Protein AF-X0TB94-F1 (afdb_monomer)

Secondary structure (DSSP, 8-state):
------TTS---S--EEEEEEB-S---TTT--SSSS-SBTTB-B-SS-SEEEE--SSSSPPPP---HHHHHHHHH-GGG---EEEEETTGGG--------TT-SSGGGS--------TT---TT-SS-SSB-SHHHHHHHHHSTT-BTTSTT--GGG-TT-SSB-SHHHHHHHHHTTT-B--

Nearest PDB structures (foldseek):
  4wi0-assembly1_B  TM=9.108E-01  e=2.550E-04  Acetivibrio cellulolyticus
  4u3s-assembly1_B  TM=9.016E-01  e=4.568E-04  Acetivibrio cellulolyticus
  2b59-assembly1_B  TM=8.905E-01  e=5.710E-03  Acetivibrio thermocellus
  4fl4-assembly4_L  TM=8.900E-01  e=5.710E-03  Acetivibrio thermocellus
  5k39-assembly1_B  TM=8.589E-01  e=5.351E-03  Acetivibrio thermocellus ATCC 27405

Sequence (182 aa):
MYAYYDEWMTYGDSGSYGVYRVFRNWSEMTCTWNSPWPAPGGDFDATADATAPKDGSGDVWYAFDVTSRVQEWIDNPLLNFGWLIKCTDELLYNQDPFHSSESTNAGLRPKLVIAGDEGDELPGDVNGDGCVNLPDVLLLAQAWGTTVDDANYDPDADVNADGSINLPDILILAAHWGESLP

Foldseek 3Di:
DDDDDDPPFDQDQWFKKFKWAAQDADDPVPDDQPPPAPHGPGHTDPDGCFMFIGHPPPPDDTDGDNPVVVVVCVVPVVRHRGIDIDTPCVVNRNDDDADDCPDPPNVRHDDDDDDDPPPQPQQQPLVPPQWLEDVSVVLLVQQAFDFQVDPSHRCSQVSVNPRGSYDVSVVSSVVCHGGGDD

Radius of gyration: 23.18 Å; Cα contacts (8 Å, |Δi|>4): 266; chains: 1; bounding box: 50×36×62 Å

Organism: NCBI:txid412755

Mean predicted aligned error: 12.26 Å

Structure (mmCIF, N/CA/C/O backbone):
data_AF-X0TB94-F1
#
_entry.id   AF-X0TB94-F1
#
loop_
_atom_site.group_PDB
_atom_site.id
_atom_site.type_symbol
_atom_site.label_atom_id
_atom_site.label_alt_id
_atom_site.label_comp_id
_atom_site.label_asym_id
_atom_site.label_entity_id
_atom_site.label_seq_id
_atom_site.pdbx_PDB_ins_code
_atom_site.Cartn_x
_atom_site.Cartn_y
_atom_site.Cartn_z
_atom_site.occupancy
_atom_site.B_iso_or_equiv
_atom_site.auth_seq_id
_atom_site.auth_comp_id
_atom_site.auth_asym_id
_atom_site.auth_atom_id
_atom_site.pdbx_PDB_model_num
ATOM 1 N N . MET A 1 1 ? -0.121 0.448 -15.291 1.00 41.59 1 MET A N 1
ATOM 2 C CA . MET A 1 1 ? 1.160 -0.275 -15.039 1.00 41.59 1 MET A CA 1
ATOM 3 C C . MET A 1 1 ? 1.954 -0.300 -16.342 1.00 41.59 1 MET A C 1
ATOM 5 O O . MET A 1 1 ? 1.399 -0.758 -17.331 1.00 41.59 1 MET A O 1
ATOM 9 N N . TYR A 1 2 ? 3.186 0.222 -16.388 1.00 36.25 2 TYR A N 1
ATOM 10 C CA . TYR A 1 2 ? 4.010 0.239 -17.610 1.00 36.25 2 TYR A CA 1
ATOM 11 C C . TYR A 1 2 ? 5.324 -0.504 -17.348 1.00 36.25 2 TYR A C 1
ATOM 13 O O . TYR A 1 2 ? 6.060 -0.126 -16.442 1.00 36.25 2 TYR A O 1
ATOM 21 N N . ALA A 1 3 ? 5.604 -1.552 -18.123 1.00 44.75 3 ALA A N 1
ATOM 22 C CA . ALA A 1 3 ? 6.870 -2.280 -18.103 1.00 44.75 3 ALA A CA 1
ATOM 23 C C . ALA A 1 3 ? 7.468 -2.252 -19.519 1.00 44.75 3 ALA A C 1
ATOM 25 O O . ALA A 1 3 ? 6.761 -2.499 -20.497 1.00 44.75 3 ALA A O 1
ATOM 26 N N . TYR A 1 4 ? 8.749 -1.894 -19.633 1.00 47.53 4 TYR A N 1
ATOM 27 C CA . TYR A 1 4 ? 9.506 -1.953 -20.886 1.00 47.53 4 TYR A CA 1
ATOM 28 C C . TYR A 1 4 ? 9.883 -3.413 -21.174 1.00 47.53 4 TYR A C 1
ATOM 30 O O . TYR A 1 4 ? 10.402 -4.088 -20.290 1.00 47.53 4 TYR A O 1
ATOM 38 N N . TYR A 1 5 ? 9.605 -3.888 -22.390 1.00 51.03 5 TYR A N 1
ATOM 39 C CA . TYR A 1 5 ? 9.910 -5.244 -22.856 1.00 51.03 5 TYR A CA 1
ATOM 40 C C . TYR A 1 5 ? 10.806 -5.163 -24.097 1.00 51.03 5 TYR A C 1
ATOM 42 O O . TYR A 1 5 ? 10.439 -4.495 -25.067 1.00 51.03 5 TYR A O 1
ATOM 50 N N . ASP A 1 6 ? 11.953 -5.844 -24.068 1.00 49.53 6 ASP A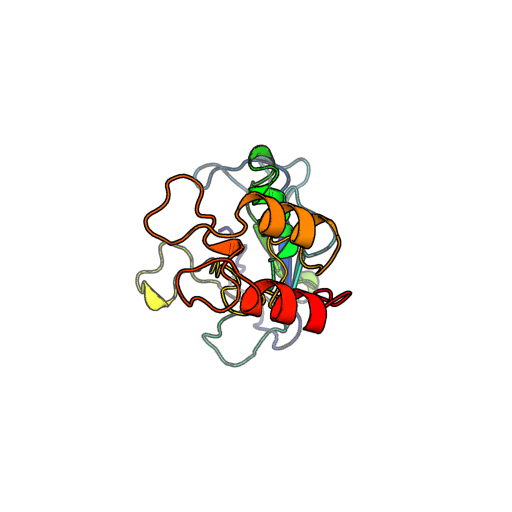 N 1
ATOM 51 C CA . ASP A 1 6 ? 12.782 -6.123 -25.245 1.00 49.53 6 ASP A CA 1
ATOM 52 C C . ASP A 1 6 ? 12.725 -7.628 -25.557 1.00 49.53 6 ASP A C 1
ATOM 54 O O . ASP A 1 6 ? 13.070 -8.471 -24.730 1.00 49.53 6 ASP A O 1
ATOM 58 N N . GLU A 1 7 ? 12.261 -7.967 -26.758 1.00 52.66 7 GLU A N 1
ATOM 59 C CA . GLU A 1 7 ? 11.981 -9.336 -27.209 1.00 52.66 7 GLU A CA 1
ATOM 60 C C . GLU A 1 7 ? 13.242 -10.184 -27.485 1.00 52.66 7 GLU A C 1
ATOM 62 O O . GLU A 1 7 ? 13.136 -11.386 -27.736 1.00 52.66 7 GLU A O 1
ATOM 67 N N . TRP A 1 8 ? 14.437 -9.584 -27.424 1.00 46.25 8 TRP A N 1
ATOM 68 C CA . TRP A 1 8 ? 15.715 -10.245 -27.733 1.00 46.25 8 TRP A CA 1
ATOM 69 C C . TRP A 1 8 ? 16.585 -10.540 -26.501 1.00 46.25 8 TRP A C 1
ATOM 71 O O . TRP A 1 8 ? 17.732 -10.972 -26.649 1.00 46.25 8 TRP A O 1
ATOM 81 N N . MET A 1 9 ? 16.070 -10.306 -25.292 1.00 54.16 9 MET A N 1
ATOM 82 C CA . MET A 1 9 ? 16.827 -10.403 -24.041 1.00 54.16 9 MET A CA 1
ATOM 83 C C . MET A 1 9 ? 16.530 -11.691 -23.257 1.00 54.16 9 MET A C 1
ATOM 85 O O . MET A 1 9 ? 15.405 -12.181 -23.214 1.00 54.16 9 MET A O 1
ATOM 89 N N . THR A 1 10 ? 17.579 -12.273 -22.670 1.00 53.53 10 THR A N 1
ATOM 90 C CA . THR A 1 10 ? 17.549 -13.564 -21.965 1.00 53.53 10 THR A CA 1
ATOM 91 C C . THR A 1 10 ? 16.783 -13.467 -20.648 1.00 53.53 10 THR A C 1
ATOM 93 O O . THR A 1 10 ? 17.146 -12.664 -19.798 1.00 53.53 10 THR A O 1
ATOM 96 N N . TYR A 1 11 ? 15.813 -14.356 -20.420 1.00 57.84 11 TYR A N 1
ATOM 97 C CA . TYR A 1 11 ? 15.223 -14.597 -19.098 1.00 57.84 11 TYR A CA 1
ATOM 98 C C . TYR A 1 11 ? 16.328 -15.050 -18.127 1.00 57.84 11 TYR A C 1
ATOM 100 O O . TYR A 1 11 ? 16.746 -16.204 -18.141 1.00 57.84 11 TYR A O 1
ATOM 108 N N . GLY A 1 12 ? 16.914 -14.120 -17.374 1.00 58.31 12 GLY A N 1
ATOM 109 C CA . GLY A 1 12 ? 17.945 -14.437 -16.387 1.00 58.31 12 GLY A CA 1
ATOM 110 C C . GLY A 1 12 ? 17.305 -14.820 -15.059 1.00 58.31 12 GLY A C 1
ATOM 111 O O . GLY A 1 12 ? 16.547 -14.020 -14.539 1.00 58.31 12 GLY A O 1
ATOM 112 N N . ASP A 1 13 ? 17.643 -15.972 -14.477 1.00 61.50 13 ASP A N 1
ATOM 113 C CA . ASP A 1 13 ? 17.045 -16.493 -13.226 1.00 61.50 13 ASP A CA 1
ATOM 114 C C . ASP A 1 13 ? 17.527 -15.784 -11.939 1.00 61.50 13 ASP A C 1
ATOM 116 O O . ASP A 1 13 ? 17.332 -16.272 -10.827 1.00 61.50 13 ASP A O 1
ATOM 120 N N . SER A 1 14 ? 18.213 -14.648 -12.068 1.00 72.75 14 SER A N 1
ATOM 121 C CA . SER A 1 14 ? 18.806 -13.907 -10.953 1.00 72.75 14 SER A CA 1
ATOM 122 C C . SER A 1 14 ? 18.406 -12.437 -10.990 1.00 72.75 14 SER A C 1
ATOM 124 O O . SER A 1 14 ? 18.320 -11.849 -12.066 1.00 72.75 14 SER A O 1
ATOM 126 N N . GLY A 1 15 ? 18.228 -11.834 -9.818 1.00 84.25 15 GLY A N 1
ATOM 127 C CA . GLY A 1 15 ? 17.900 -10.418 -9.662 1.00 84.25 15 GLY A CA 1
ATOM 128 C C . GLY A 1 15 ? 16.736 -10.207 -8.706 1.00 84.25 15 GLY A C 1
ATOM 129 O O . GLY A 1 15 ? 16.290 -11.126 -8.011 1.00 84.25 15 GLY A O 1
ATOM 130 N N . SER A 1 16 ? 16.241 -8.979 -8.643 1.00 90.38 16 SER A N 1
ATOM 131 C CA . SER A 1 16 ? 15.047 -8.637 -7.869 1.00 90.38 16 SER A CA 1
ATOM 132 C C . SER A 1 16 ? 14.231 -7.583 -8.597 1.00 90.38 16 SER A C 1
ATOM 134 O O . SER A 1 16 ? 14.767 -6.759 -9.336 1.00 90.38 16 SER A O 1
ATOM 136 N N . TYR A 1 17 ? 12.925 -7.592 -8.377 1.00 92.44 17 TYR A N 1
ATOM 137 C CA . TYR A 1 17 ? 12.065 -6.473 -8.724 1.00 92.44 17 TYR A CA 1
ATOM 138 C C . TYR A 1 17 ? 11.943 -5.553 -7.520 1.00 92.44 17 TYR A C 1
ATOM 140 O O . TYR A 1 17 ? 11.873 -6.023 -6.389 1.00 92.44 17 TYR A O 1
ATOM 148 N N . GLY A 1 18 ? 11.941 -4.249 -7.763 1.00 94.38 18 GLY A N 1
ATOM 149 C CA . GLY A 1 18 ? 11.638 -3.231 -6.768 1.00 94.38 18 GLY A CA 1
ATOM 150 C C . GLY A 1 18 ? 10.393 -2.451 -7.166 1.00 94.38 18 GLY A C 1
ATOM 151 O O . GLY A 1 18 ? 10.150 -2.231 -8.358 1.00 94.38 18 GLY A O 1
ATOM 152 N N . VAL A 1 19 ? 9.629 -2.024 -6.164 1.00 96.62 19 VAL A N 1
ATOM 153 C CA . VAL A 1 19 ? 8.523 -1.074 -6.321 1.00 96.62 19 VAL A CA 1
ATOM 154 C C . VAL A 1 19 ? 8.965 0.299 -5.833 1.00 96.62 19 VAL A C 1
ATOM 156 O O . VAL A 1 19 ? 9.428 0.446 -4.707 1.00 96.62 19 VAL A O 1
ATOM 159 N N . TYR A 1 20 ? 8.863 1.306 -6.693 1.00 96.56 20 TYR A N 1
ATOM 160 C CA . TYR A 1 20 ? 9.373 2.652 -6.435 1.00 96.56 20 TYR A CA 1
ATOM 161 C C . TYR A 1 20 ? 8.246 3.661 -6.575 1.00 96.56 20 TYR A C 1
ATOM 163 O O . TYR A 1 20 ? 7.547 3.673 -7.593 1.00 96.56 20 TYR A O 1
ATOM 171 N N . ARG A 1 21 ? 8.043 4.496 -5.557 1.00 96.62 21 ARG A N 1
ATOM 172 C CA . ARG A 1 21 ? 7.032 5.556 -5.593 1.00 96.62 21 ARG A CA 1
ATOM 173 C C . ARG A 1 21 ? 7.293 6.494 -6.768 1.00 96.62 21 ARG A C 1
ATOM 175 O O . ARG A 1 21 ? 8.422 6.925 -6.975 1.00 96.62 21 ARG A O 1
ATOM 182 N N . VAL A 1 22 ? 6.236 6.866 -7.485 1.00 96.50 22 VAL A N 1
ATOM 183 C CA . VAL A 1 22 ? 6.280 7.870 -8.555 1.00 96.50 22 VAL A CA 1
ATOM 184 C C . VAL A 1 22 ? 5.951 9.257 -7.988 1.00 96.50 22 VAL A C 1
ATOM 186 O O . VAL A 1 22 ? 5.057 9.398 -7.155 1.00 96.50 22 VAL A O 1
ATOM 189 N N . PHE A 1 23 ? 6.653 10.298 -8.442 1.00 94.19 23 PHE A N 1
ATOM 190 C CA . PHE A 1 23 ? 6.462 11.684 -7.976 1.00 94.19 23 PHE A CA 1
ATOM 191 C C . PHE A 1 23 ? 5.558 12.537 -8.861 1.00 94.19 23 PHE A C 1
ATOM 193 O O . PHE A 1 23 ? 5.161 13.639 -8.475 1.00 94.19 23 PHE A O 1
ATOM 200 N N . ARG A 1 24 ? 5.238 12.051 -10.059 1.00 92.31 24 ARG A N 1
ATOM 201 C CA . ARG A 1 24 ? 4.456 12.788 -11.045 1.00 92.31 24 ARG A CA 1
ATOM 202 C C . ARG A 1 24 ? 3.250 12.012 -11.513 1.00 92.31 24 ARG A C 1
ATOM 204 O O . ARG A 1 24 ? 3.331 10.831 -11.832 1.00 92.31 24 ARG A O 1
ATOM 211 N N . ASN A 1 25 ? 2.156 12.745 -11.680 1.00 92.50 25 ASN A N 1
ATOM 212 C CA . ASN A 1 25 ? 1.005 12.223 -12.382 1.00 92.50 25 ASN A CA 1
ATOM 213 C C . ASN A 1 25 ? 1.376 11.846 -13.825 1.00 92.50 25 ASN A C 1
ATOM 215 O O . ASN A 1 25 ? 2.173 12.521 -14.487 1.00 92.50 25 ASN A O 1
ATOM 219 N N . TRP A 1 26 ? 0.754 10.786 -14.315 1.00 93.38 26 TRP A N 1
ATOM 220 C CA . TRP A 1 26 ? 0.981 10.238 -15.640 1.00 93.38 26 TRP A CA 1
ATOM 221 C C . TRP A 1 26 ? -0.341 9.702 -16.197 1.00 93.38 26 TRP A C 1
ATOM 223 O O . TRP A 1 26 ? -1.312 9.506 -15.475 1.00 93.38 26 TRP A O 1
ATOM 233 N N . SER A 1 27 ? -0.402 9.525 -17.514 1.00 92.19 27 SER A N 1
ATOM 234 C CA . SER A 1 27 ? -1.594 9.031 -18.206 1.00 92.19 27 SER A CA 1
ATOM 235 C C . SER A 1 27 ? -1.208 7.846 -19.067 1.00 92.19 27 SER A C 1
ATOM 237 O O . SER A 1 27 ? -0.302 7.960 -19.892 1.00 92.19 27 SER A O 1
ATOM 239 N N . GLU A 1 28 ? -1.916 6.730 -18.914 1.00 88.12 28 GLU A N 1
ATOM 240 C CA . GLU A 1 28 ? -1.670 5.494 -19.669 1.00 88.12 28 GLU A CA 1
ATOM 241 C C . GLU A 1 28 ? -1.709 5.698 -21.186 1.00 88.12 28 GLU A C 1
ATOM 243 O O . GLU A 1 28 ? -0.997 5.019 -21.918 1.00 88.12 28 GLU A O 1
ATOM 248 N N . MET A 1 29 ? -2.484 6.671 -21.670 1.00 89.88 29 MET A N 1
ATOM 249 C CA . MET A 1 29 ? -2.624 6.923 -23.106 1.00 89.88 29 MET A CA 1
ATOM 250 C C . MET A 1 29 ? -1.535 7.826 -23.693 1.00 89.88 29 MET A C 1
ATOM 252 O O . MET A 1 29 ? -1.375 7.870 -24.910 1.00 89.88 29 MET A O 1
ATOM 256 N N . THR A 1 30 ? -0.832 8.601 -22.864 1.00 90.88 30 THR A N 1
ATOM 257 C CA . THR A 1 30 ? 0.101 9.637 -23.350 1.00 90.88 30 THR A CA 1
ATOM 258 C C . THR A 1 30 ? 1.497 9.535 -22.751 1.00 90.88 30 THR A C 1
ATOM 260 O O . THR A 1 30 ? 2.400 10.248 -23.185 1.00 90.88 30 THR A O 1
ATOM 263 N N . CYS A 1 31 ? 1.684 8.688 -21.742 1.00 92.06 31 CYS A N 1
ATOM 264 C CA . CYS A 1 31 ? 2.978 8.430 -21.139 1.00 92.06 31 CYS A CA 1
ATOM 265 C C . CYS A 1 31 ? 3.891 7.693 -22.126 1.00 92.06 31 CYS A C 1
ATOM 267 O O . CYS A 1 31 ? 3.486 6.744 -22.792 1.00 92.06 31 CYS A O 1
ATOM 269 N N . THR A 1 32 ? 5.143 8.130 -22.208 1.00 92.81 32 THR A N 1
ATOM 270 C CA . THR A 1 32 ? 6.190 7.522 -23.035 1.00 92.81 32 THR A CA 1
ATOM 271 C C . THR A 1 32 ? 7.486 7.438 -22.235 1.00 92.81 32 THR A C 1
ATOM 273 O O . THR A 1 32 ? 7.577 7.933 -21.113 1.00 92.81 32 THR A O 1
ATOM 276 N N . TRP A 1 33 ? 8.535 6.875 -22.832 1.00 90.25 33 TRP A N 1
ATOM 277 C CA . TRP A 1 33 ? 9.871 6.862 -22.233 1.00 90.25 33 TRP A CA 1
ATOM 278 C C . TRP A 1 33 ? 10.409 8.261 -21.885 1.00 90.25 33 TRP A C 1
ATOM 280 O O . TRP A 1 33 ? 11.106 8.414 -20.890 1.00 90.25 33 TRP A O 1
ATOM 290 N N . ASN A 1 34 ? 10.081 9.291 -22.674 1.00 93.19 34 ASN A N 1
ATOM 291 C CA . ASN A 1 34 ? 10.664 10.634 -22.537 1.00 93.19 34 ASN A CA 1
ATOM 292 C C . ASN A 1 34 ? 9.718 11.670 -21.908 1.00 93.19 34 ASN A C 1
ATOM 294 O O . 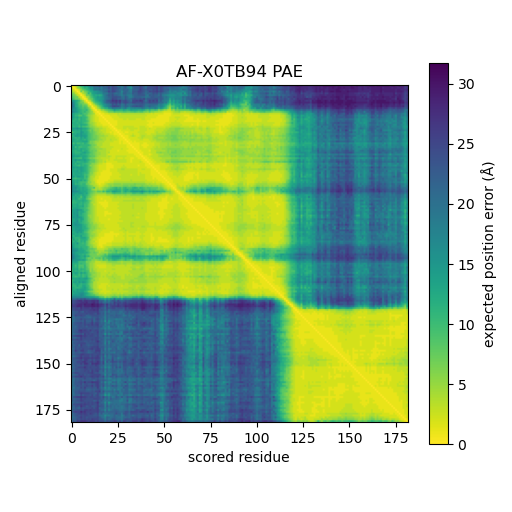ASN A 1 34 ? 10.120 12.806 -21.685 1.00 93.19 34 ASN A O 1
ATOM 298 N N . SER A 1 35 ? 8.447 11.334 -21.689 1.00 92.19 35 SER A N 1
ATOM 299 C CA . SER A 1 35 ? 7.425 12.284 -21.238 1.00 92.19 35 SER A CA 1
ATOM 300 C C . SER A 1 35 ? 6.390 11.551 -20.388 1.00 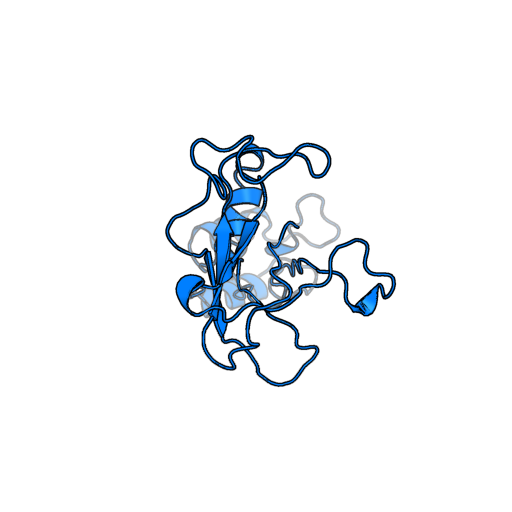92.19 35 SER A C 1
ATOM 302 O O . SER A 1 35 ? 5.962 10.474 -20.808 1.00 92.19 35 SER A O 1
ATOM 304 N N . PRO A 1 36 ? 5.958 12.095 -19.235 1.00 93.12 36 PRO A N 1
ATOM 305 C CA . PRO A 1 36 ? 6.126 13.477 -18.747 1.00 93.12 36 PRO A CA 1
ATOM 306 C C . PRO A 1 36 ? 7.368 13.719 -17.867 1.00 93.12 36 PRO A C 1
ATOM 308 O O . PRO A 1 36 ? 7.397 14.652 -17.061 1.00 93.12 36 PRO A O 1
ATOM 311 N N . TRP A 1 37 ? 8.375 12.864 -17.977 1.00 93.62 37 TRP A N 1
ATOM 312 C CA . TRP A 1 37 ? 9.471 12.766 -17.020 1.00 93.62 37 TRP A CA 1
ATOM 313 C C . TRP A 1 37 ? 10.537 13.863 -17.178 1.00 93.62 37 TRP A C 1
ATOM 315 O O . TRP A 1 37 ? 10.767 14.339 -18.291 1.00 93.62 37 TRP A O 1
ATOM 325 N N . PRO A 1 38 ? 11.219 14.262 -16.087 1.00 92.88 38 PRO A N 1
ATOM 326 C CA . PRO A 1 38 ? 12.368 15.164 -16.156 1.00 92.88 38 PRO A CA 1
ATOM 327 C C . PRO A 1 38 ? 13.596 14.493 -16.791 1.00 92.88 38 PRO A C 1
ATOM 329 O O . PRO A 1 38 ? 14.431 15.175 -17.384 1.00 92.88 38 PRO A O 1
ATOM 332 N N . ALA A 1 39 ? 13.689 13.165 -16.693 1.00 90.44 39 ALA A N 1
ATOM 333 C CA . ALA A 1 39 ? 14.689 12.335 -17.344 1.00 90.44 39 ALA A CA 1
ATOM 334 C C . ALA A 1 39 ? 14.012 11.110 -17.976 1.00 90.44 39 ALA A C 1
ATOM 336 O O . ALA A 1 39 ? 12.967 10.676 -17.489 1.00 90.44 39 ALA A O 1
ATOM 337 N N . PRO A 1 40 ? 14.574 10.537 -19.052 1.00 90.62 40 PRO A N 1
ATOM 338 C CA . PRO A 1 40 ? 13.979 9.362 -19.663 1.00 90.62 40 PRO A CA 1
ATOM 339 C C . PRO A 1 40 ? 13.874 8.193 -18.674 1.00 90.62 40 PRO A C 1
ATOM 341 O O . PRO A 1 40 ? 14.812 7.925 -17.927 1.00 90.62 40 PRO A O 1
ATOM 344 N N . GLY A 1 41 ? 12.734 7.506 -18.689 1.00 86.88 41 GLY A N 1
ATOM 345 C CA . GLY A 1 41 ? 12.479 6.324 -17.863 1.00 86.88 41 GLY A CA 1
ATOM 346 C C . GLY A 1 41 ? 11.675 6.547 -16.582 1.00 86.88 41 GLY A C 1
ATOM 347 O O . GLY A 1 41 ? 11.264 5.559 -15.982 1.00 86.88 41 GLY A O 1
ATOM 348 N N . GLY A 1 42 ? 11.383 7.788 -16.181 1.00 91.50 42 GLY A N 1
ATOM 349 C CA . GLY A 1 42 ? 10.457 8.049 -15.073 1.00 91.50 42 GLY A CA 1
ATOM 350 C C . GLY A 1 42 ? 10.861 9.189 -14.141 1.00 91.50 42 GLY A C 1
ATOM 351 O O . GLY A 1 42 ? 11.926 9.784 -14.276 1.00 91.50 42 GLY A O 1
ATOM 352 N N . ASP A 1 43 ? 9.985 9.469 -13.176 1.00 95.19 43 ASP A N 1
ATOM 353 C CA . ASP A 1 43 ? 10.230 10.348 -12.027 1.00 95.19 43 ASP A CA 1
ATOM 354 C C . ASP A 1 43 ? 9.803 9.607 -10.753 1.00 95.19 43 ASP A C 1
ATOM 356 O O . ASP A 1 43 ? 8.614 9.567 -10.425 1.00 95.19 43 ASP A O 1
ATOM 360 N N . PHE A 1 44 ? 10.746 8.921 -10.109 1.00 94.62 44 PHE A N 1
ATOM 361 C CA . PHE A 1 44 ? 10.474 7.974 -9.027 1.00 94.62 44 PHE A CA 1
ATOM 362 C C . PHE A 1 44 ? 11.573 7.986 -7.957 1.00 94.62 44 PHE A C 1
ATOM 364 O O . PHE A 1 44 ? 12.667 8.509 -8.181 1.00 94.62 44 PHE A O 1
ATOM 371 N N . ASP A 1 45 ? 11.267 7.414 -6.793 1.00 95.50 45 ASP A N 1
ATOM 372 C CA . ASP A 1 45 ? 12.196 7.285 -5.668 1.00 95.50 45 ASP A CA 1
ATOM 373 C C . ASP A 1 45 ? 13.459 6.488 -6.041 1.00 95.50 45 ASP A C 1
ATOM 375 O O . ASP A 1 45 ? 13.408 5.504 -6.771 1.00 95.50 45 ASP A O 1
ATOM 379 N N . ALA A 1 46 ? 14.620 6.877 -5.507 1.00 93.00 46 ALA A N 1
ATOM 380 C CA . ALA A 1 46 ? 15.862 6.127 -5.736 1.00 93.00 46 ALA A CA 1
ATOM 381 C C . ALA A 1 46 ? 15.905 4.800 -4.953 1.00 93.00 46 ALA A C 1
ATOM 383 O O . ALA A 1 46 ? 16.575 3.851 -5.363 1.00 93.00 46 ALA A O 1
ATOM 384 N N . THR A 1 47 ? 15.193 4.746 -3.827 1.00 94.50 47 THR A N 1
ATOM 385 C CA . THR A 1 47 ? 15.075 3.573 -2.957 1.00 94.50 47 THR A CA 1
ATOM 386 C C . THR A 1 47 ? 13.718 2.922 -3.188 1.00 94.50 47 THR A C 1
ATOM 388 O O . THR A 1 47 ? 12.711 3.617 -3.270 1.00 94.50 47 THR A O 1
ATOM 391 N N . ALA A 1 48 ? 13.689 1.597 -3.308 1.00 96.31 48 ALA A N 1
ATOM 392 C CA . ALA A 1 48 ? 12.432 0.870 -3.429 1.00 96.31 48 ALA A CA 1
ATOM 393 C C . ALA A 1 48 ? 11.689 0.869 -2.086 1.00 96.31 48 ALA A C 1
ATOM 395 O O . ALA A 1 48 ? 12.325 0.731 -1.042 1.00 96.31 48 ALA A O 1
ATOM 396 N N . ASP A 1 49 ? 10.362 0.955 -2.127 1.00 96.69 49 ASP A N 1
ATOM 397 C CA . ASP A 1 49 ? 9.514 0.736 -0.952 1.00 96.69 49 ASP A CA 1
ATOM 398 C C . ASP A 1 49 ? 9.584 -0.734 -0.506 1.00 96.69 49 ASP A C 1
ATOM 400 O O . ASP A 1 49 ? 9.588 -1.022 0.683 1.00 96.69 49 ASP A O 1
ATOM 404 N N . ALA A 1 50 ? 9.723 -1.657 -1.464 1.00 97.12 50 ALA A N 1
ATOM 405 C CA . ALA A 1 50 ? 9.996 -3.069 -1.219 1.00 97.12 50 ALA A CA 1
ATOM 406 C C . ALA A 1 50 ? 10.649 -3.738 -2.431 1.00 97.12 50 ALA A C 1
ATOM 408 O O . ALA A 1 50 ? 10.585 -3.235 -3.559 1.00 97.12 50 ALA A O 1
ATOM 409 N N . THR A 1 51 ? 11.251 -4.905 -2.200 1.00 95.75 51 THR A N 1
ATOM 410 C CA . THR A 1 51 ? 11.820 -5.751 -3.249 1.00 95.75 51 THR A CA 1
ATOM 411 C C . THR A 1 51 ? 11.312 -7.186 -3.154 1.00 95.75 51 THR A C 1
ATOM 413 O O . THR A 1 51 ? 10.998 -7.679 -2.075 1.00 95.75 51 THR A O 1
ATOM 416 N N . ALA A 1 52 ? 11.252 -7.863 -4.299 1.00 93.12 52 ALA A N 1
ATOM 417 C CA . ALA A 1 52 ? 10.932 -9.280 -4.405 1.00 93.12 52 ALA A CA 1
ATOM 418 C C . ALA A 1 52 ? 11.997 -9.974 -5.269 1.00 93.12 52 ALA A C 1
ATOM 420 O O . ALA A 1 52 ? 12.296 -9.482 -6.365 1.00 93.12 52 ALA A O 1
ATOM 421 N N . PRO A 1 53 ? 12.595 -11.088 -4.812 1.00 90.19 53 PRO A N 1
ATOM 422 C CA . PRO A 1 53 ? 13.559 -11.830 -5.612 1.00 90.19 53 PRO A CA 1
ATOM 423 C C . PRO A 1 53 ? 12.865 -12.462 -6.818 1.00 90.19 53 PRO A C 1
ATOM 425 O O . PRO A 1 53 ? 11.721 -12.901 -6.715 1.00 90.19 53 PRO A O 1
ATOM 428 N N . LYS A 1 54 ? 13.569 -12.518 -7.950 1.00 86.44 54 LYS A N 1
ATOM 429 C CA . LYS A 1 54 ? 13.071 -13.189 -9.152 1.00 86.44 54 LYS A CA 1
ATOM 430 C C . LYS A 1 54 ? 12.900 -14.695 -8.901 1.00 86.44 54 LYS A C 1
ATOM 432 O O . LYS A 1 54 ? 13.714 -15.296 -8.199 1.00 86.44 54 LYS A O 1
ATOM 437 N N . ASP A 1 55 ? 11.886 -15.295 -9.517 1.00 81.81 55 ASP A N 1
ATOM 438 C CA . ASP A 1 55 ? 11.664 -16.743 -9.526 1.00 81.81 55 ASP A CA 1
ATOM 439 C C . ASP A 1 55 ? 11.753 -17.271 -10.968 1.00 81.81 55 ASP A C 1
ATOM 441 O O . ASP A 1 55 ? 11.136 -16.721 -11.878 1.00 81.81 55 ASP A O 1
ATOM 445 N N . GLY A 1 56 ? 12.546 -18.325 -11.186 1.00 77.12 56 GLY A N 1
ATOM 446 C CA . GLY A 1 56 ? 12.694 -18.983 -12.493 1.00 77.12 56 GLY A CA 1
ATOM 447 C C . GLY A 1 56 ? 11.545 -19.943 -12.835 1.00 77.12 56 GLY A C 1
ATOM 448 O O . GLY A 1 56 ? 11.482 -20.496 -13.935 1.00 77.12 56 GLY A O 1
ATOM 449 N N . SER A 1 57 ? 10.629 -20.168 -11.896 1.00 74.44 57 SER A N 1
ATOM 450 C CA . SER A 1 57 ? 9.385 -20.892 -12.123 1.00 74.44 57 SER A CA 1
ATOM 451 C C . SER A 1 57 ? 8.457 -19.959 -12.907 1.00 74.44 57 SER A C 1
ATOM 453 O O . SER A 1 57 ? 8.059 -18.921 -12.401 1.00 74.44 57 SER A O 1
ATOM 455 N N . GLY A 1 58 ? 8.153 -20.252 -14.172 1.00 76.25 58 GLY A N 1
ATOM 456 C CA . GLY A 1 58 ? 7.258 -19.396 -14.965 1.00 76.25 58 GLY A CA 1
ATOM 457 C C . GLY A 1 58 ? 5.886 -19.179 -14.297 1.00 76.25 58 GLY A C 1
ATOM 458 O O . GLY A 1 58 ? 5.410 -20.051 -13.572 1.00 76.25 58 GLY A O 1
ATOM 459 N N . ASP A 1 59 ? 5.246 -18.038 -14.578 1.00 78.94 59 ASP A N 1
ATOM 460 C CA . ASP A 1 59 ? 3.935 -17.620 -14.041 1.00 78.94 59 ASP A CA 1
ATOM 461 C C . ASP A 1 59 ? 3.863 -17.532 -12.499 1.00 78.94 59 ASP A C 1
ATOM 463 O O . ASP A 1 59 ? 2.979 -18.103 -11.853 1.00 78.94 59 ASP A O 1
ATOM 467 N N . VAL A 1 60 ? 4.785 -16.771 -11.899 1.00 87.50 60 VAL A N 1
ATOM 468 C CA . VAL A 1 60 ? 4.858 -16.531 -10.446 1.00 87.50 60 VAL A CA 1
ATOM 469 C C . VAL A 1 60 ? 4.279 -15.173 -10.043 1.00 87.50 60 VAL A C 1
ATOM 471 O O . VAL A 1 60 ? 4.363 -14.181 -10.768 1.00 87.50 60 VAL A O 1
ATOM 474 N N . TRP A 1 61 ? 3.693 -15.131 -8.843 1.00 90.88 61 TRP A N 1
ATOM 475 C CA . TRP A 1 61 ? 3.281 -13.897 -8.180 1.00 90.88 61 TRP A CA 1
ATOM 476 C C . TRP A 1 61 ? 4.442 -13.260 -7.425 1.00 90.88 61 TRP A C 1
ATOM 478 O O . TRP A 1 61 ? 5.007 -13.869 -6.520 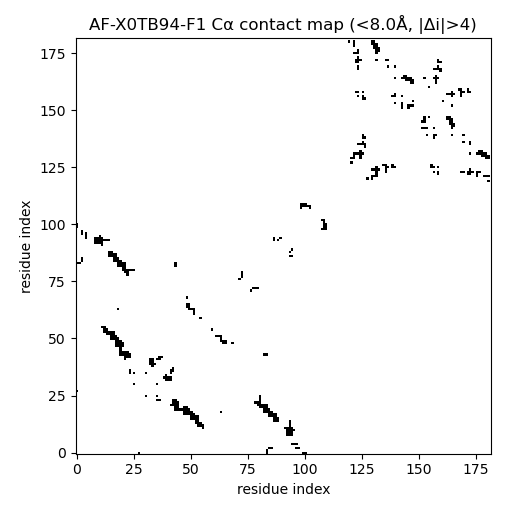1.00 90.88 61 TRP A O 1
ATOM 488 N N . TYR A 1 62 ? 4.719 -11.996 -7.733 1.00 92.25 62 TYR A N 1
ATOM 489 C CA . TYR A 1 62 ? 5.604 -11.156 -6.934 1.00 92.25 62 T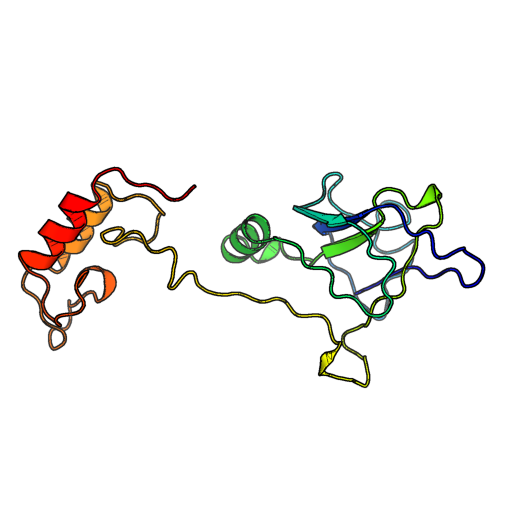YR A CA 1
ATOM 490 C C . TYR A 1 62 ? 4.778 -10.335 -5.943 1.00 92.25 62 TYR A C 1
ATOM 492 O O . TYR A 1 62 ? 3.902 -9.567 -6.346 1.00 92.25 62 TYR A O 1
ATOM 500 N N . ALA A 1 63 ? 5.054 -10.515 -4.652 1.00 93.31 63 ALA A N 1
ATOM 501 C CA . ALA A 1 63 ? 4.442 -9.755 -3.570 1.00 93.31 63 ALA A CA 1
ATOM 502 C C . ALA A 1 63 ? 5.424 -8.700 -3.051 1.00 93.31 63 ALA A C 1
ATOM 504 O O . ALA A 1 63 ? 6.611 -8.978 -2.889 1.00 93.31 63 ALA A O 1
ATOM 505 N N . PHE A 1 64 ? 4.913 -7.502 -2.782 1.00 95.19 64 PHE A N 1
ATOM 506 C CA . PHE A 1 64 ? 5.676 -6.381 -2.247 1.00 95.19 64 PHE A CA 1
ATOM 507 C C . PHE A 1 64 ? 4.941 -5.848 -1.026 1.00 95.19 64 PHE A C 1
ATOM 509 O O . PHE A 1 64 ? 3.765 -5.499 -1.132 1.00 95.19 64 PHE A O 1
ATOM 516 N N . ASP A 1 65 ? 5.627 -5.790 0.111 1.00 93.94 65 ASP A N 1
ATOM 517 C CA . ASP A 1 65 ? 5.093 -5.142 1.302 1.00 93.94 65 ASP A CA 1
ATOM 518 C C . ASP A 1 65 ? 5.236 -3.625 1.154 1.00 93.94 65 ASP A C 1
ATOM 520 O O . ASP A 1 65 ? 6.327 -3.069 1.218 1.00 93.94 65 ASP A O 1
ATOM 524 N N . VAL A 1 66 ? 4.120 -2.962 0.876 1.00 95.06 66 VAL A N 1
ATOM 525 C CA . VAL A 1 66 ? 4.055 -1.517 0.624 1.00 95.06 66 VAL A CA 1
ATOM 526 C C . VAL A 1 66 ? 3.292 -0.780 1.722 1.00 95.06 66 VAL A C 1
ATOM 528 O O . VAL A 1 66 ? 2.879 0.364 1.522 1.00 95.06 66 VAL A O 1
ATOM 531 N N . THR A 1 67 ? 3.105 -1.424 2.877 1.00 91.44 67 THR A N 1
ATOM 532 C CA . THR A 1 67 ? 2.226 -0.974 3.965 1.00 91.44 67 THR A CA 1
ATOM 533 C C . THR A 1 67 ? 2.535 0.455 4.396 1.00 91.44 67 THR A C 1
ATOM 535 O O . THR A 1 67 ? 1.663 1.320 4.329 1.00 91.44 67 THR A O 1
ATOM 538 N N . SER A 1 68 ? 3.803 0.761 4.696 1.00 91.25 68 SER A N 1
ATOM 539 C CA . SER A 1 68 ? 4.206 2.108 5.127 1.00 91.25 68 SER A CA 1
ATOM 540 C C . SER A 1 68 ? 3.895 3.186 4.084 1.00 91.25 68 SER A C 1
ATOM 542 O O . SER A 1 68 ? 3.505 4.300 4.432 1.00 91.25 68 SER A O 1
ATOM 544 N N . ARG A 1 69 ? 4.039 2.870 2.789 1.00 95.06 69 ARG A N 1
ATOM 545 C CA . ARG A 1 69 ? 3.760 3.830 1.714 1.00 95.06 69 ARG A CA 1
ATOM 546 C C . ARG A 1 69 ? 2.263 4.017 1.492 1.00 95.06 69 ARG A C 1
ATOM 548 O O . ARG A 1 69 ? 1.821 5.140 1.256 1.00 95.06 69 ARG A O 1
ATOM 555 N N . VAL A 1 70 ? 1.491 2.934 1.561 1.00 94.44 70 VAL A N 1
ATOM 556 C CA . VAL A 1 70 ? 0.027 3.004 1.486 1.00 94.44 70 VAL A CA 1
ATOM 557 C C . VAL A 1 70 ? -0.511 3.850 2.634 1.00 94.44 70 VAL A C 1
ATOM 559 O O . VAL A 1 70 ? -1.336 4.723 2.373 1.00 94.44 70 VAL A O 1
ATOM 562 N N . GLN A 1 71 ? 0.008 3.673 3.853 1.00 91.56 71 GLN A N 1
ATOM 563 C CA . GLN A 1 71 ? -0.375 4.491 5.003 1.00 91.56 71 GLN A CA 1
ATOM 564 C C . GLN A 1 71 ? -0.077 5.980 4.769 1.00 91.56 71 GLN A C 1
ATOM 566 O O . GLN A 1 71 ? -0.963 6.817 4.920 1.00 91.56 71 GLN A O 1
ATOM 571 N N . GLU A 1 72 ? 1.117 6.324 4.269 1.00 92.50 72 GLU A N 1
ATOM 572 C CA . GLU A 1 72 ? 1.445 7.718 3.925 1.00 92.50 72 GLU A CA 1
ATOM 573 C C . GLU A 1 72 ? 0.454 8.314 2.909 1.00 92.50 72 GLU A C 1
ATOM 575 O O . GLU A 1 72 ? 0.098 9.491 3.000 1.00 92.50 72 GLU A O 1
ATOM 580 N N . TRP A 1 73 ? 0.005 7.525 1.929 1.00 95.31 73 TRP A N 1
ATOM 581 C CA . TRP A 1 73 ? -0.974 7.963 0.932 1.00 95.31 73 TRP A CA 1
ATOM 582 C C . TRP A 1 73 ? -2.398 8.061 1.472 1.00 95.31 73 TRP A C 1
ATOM 584 O O . TRP A 1 73 ? -3.156 8.889 0.968 1.00 95.31 73 TRP A O 1
ATOM 594 N N . ILE A 1 74 ? -2.765 7.256 2.469 1.00 90.50 74 ILE A N 1
ATOM 595 C CA . ILE A 1 74 ? -4.026 7.420 3.200 1.00 90.50 74 ILE A CA 1
ATOM 596 C C . ILE A 1 74 ? -4.016 8.778 3.913 1.00 90.50 74 ILE A C 1
ATOM 598 O O . ILE A 1 74 ? -4.955 9.560 3.750 1.00 90.50 74 ILE A O 1
ATOM 602 N N . ASP A 1 75 ? -2.914 9.104 4.589 1.00 91.38 75 ASP A N 1
ATOM 603 C CA . ASP A 1 75 ? -2.760 10.372 5.310 1.00 91.38 75 ASP A CA 1
ATOM 604 C C . ASP A 1 75 ? -2.611 11.574 4.358 1.00 91.38 75 ASP A C 1
ATOM 606 O O . ASP A 1 75 ? -3.045 12.690 4.652 1.00 91.38 75 ASP A O 1
ATOM 610 N N . ASN A 1 76 ? -1.995 11.359 3.190 1.00 93.06 76 ASN A N 1
ATOM 611 C CA . ASN A 1 76 ? -1.646 12.400 2.223 1.00 93.06 76 ASN A CA 1
ATOM 612 C C . ASN A 1 76 ? -2.030 11.992 0.785 1.00 93.06 76 ASN A C 1
ATOM 614 O O . ASN A 1 76 ? -1.156 11.776 -0.063 1.00 93.06 76 ASN A O 1
ATOM 618 N N . PRO A 1 77 ? -3.329 11.959 0.437 1.00 94.88 77 PRO A N 1
ATOM 619 C CA . PRO A 1 77 ? -3.805 11.378 -0.825 1.00 94.88 77 PRO A CA 1
ATOM 620 C C . PRO A 1 77 ? -3.300 12.091 -2.083 1.00 94.88 77 PRO A C 1
ATOM 622 O O . PRO A 1 77 ? -3.186 11.481 -3.145 1.00 94.88 77 PRO A O 1
ATOM 625 N N . LEU A 1 78 ? -2.940 13.374 -1.983 1.00 95.31 78 LEU A N 1
ATOM 626 C CA . LEU A 1 78 ? -2.380 14.144 -3.103 1.00 95.31 78 LEU A CA 1
ATOM 627 C C . LEU A 1 78 ? -0.974 13.687 -3.522 1.00 95.31 78 LEU A C 1
ATOM 629 O O . LEU A 1 78 ? -0.475 14.130 -4.556 1.00 95.31 78 LEU A O 1
ATOM 633 N N . LEU A 1 79 ? -0.330 12.838 -2.719 1.00 93.75 79 LEU A N 1
ATOM 634 C CA . LEU A 1 79 ? 1.006 12.310 -2.970 1.00 93.75 79 LEU A CA 1
ATOM 635 C C . LEU A 1 79 ? 1.004 10.972 -3.721 1.00 93.75 79 LEU A C 1
ATOM 637 O O . LEU A 1 79 ? 2.081 10.485 -4.077 1.00 93.75 79 LEU A O 1
ATOM 641 N N . ASN A 1 80 ? -0.172 10.383 -3.959 1.00 96.06 80 ASN A N 1
ATOM 642 C CA . ASN A 1 80 ? -0.302 9.092 -4.618 1.00 96.06 80 ASN A CA 1
ATOM 643 C C . ASN A 1 80 ? -0.332 9.241 -6.148 1.00 96.06 80 ASN A C 1
ATOM 645 O O . ASN A 1 80 ? -1.345 9.623 -6.736 1.00 96.06 80 ASN A O 1
ATOM 649 N N . PHE A 1 81 ? 0.778 8.880 -6.795 1.00 95.44 81 PHE A N 1
ATOM 650 C CA . PHE A 1 81 ? 0.875 8.742 -8.256 1.00 95.44 81 PHE A CA 1
ATOM 651 C C . PHE A 1 81 ? 1.151 7.293 -8.695 1.00 95.44 81 PHE A C 1
ATOM 653 O O . PHE A 1 81 ? 1.462 7.031 -9.862 1.00 95.44 81 PHE A O 1
ATOM 660 N N . GLY A 1 82 ? 1.014 6.348 -7.760 1.00 94.75 82 GLY A N 1
ATOM 661 C CA . GLY A 1 82 ? 1.303 4.933 -7.946 1.00 94.75 82 GLY A CA 1
ATOM 662 C C . GLY A 1 82 ? 2.792 4.581 -7.882 1.00 94.75 82 GLY A C 1
ATOM 663 O O . GLY A 1 82 ? 3.634 5.360 -7.428 1.00 94.75 82 GLY A O 1
ATOM 664 N N . TRP A 1 83 ? 3.096 3.371 -8.353 1.00 95.12 83 TRP A N 1
ATOM 665 C CA . TRP A 1 83 ? 4.438 2.793 -8.355 1.00 95.12 83 TRP A CA 1
ATOM 666 C C . TRP A 1 83 ? 4.951 2.498 -9.760 1.00 95.12 83 TRP A C 1
ATOM 668 O O . TRP A 1 83 ? 4.197 2.127 -10.665 1.00 95.12 83 TRP A O 1
ATOM 678 N N . LEU A 1 84 ? 6.272 2.584 -9.894 1.00 93.25 84 LEU A N 1
ATOM 679 C CA . LEU A 1 84 ? 7.045 1.944 -10.945 1.00 93.25 84 LEU A CA 1
ATOM 680 C C . LEU A 1 84 ? 7.547 0.594 -10.425 1.00 93.25 84 LEU A C 1
ATOM 682 O O . LEU A 1 84 ? 8.158 0.537 -9.360 1.00 93.25 84 LEU A O 1
ATOM 686 N N . ILE A 1 85 ? 7.330 -0.473 -11.194 1.00 92.12 85 ILE A N 1
ATOM 687 C CA . ILE A 1 85 ? 7.955 -1.775 -10.942 1.00 92.12 85 ILE A CA 1
ATOM 688 C C . ILE A 1 85 ? 9.065 -1.954 -11.961 1.00 92.12 85 ILE A C 1
ATOM 690 O O . ILE A 1 85 ? 8.824 -1.849 -13.166 1.00 92.12 85 ILE A O 1
ATOM 694 N N . LYS A 1 86 ? 10.274 -2.219 -11.483 1.00 88.12 86 LYS A N 1
ATOM 695 C CA . LYS A 1 86 ? 11.426 -2.454 -12.349 1.00 88.12 86 LYS A CA 1
ATOM 696 C C . LYS A 1 86 ? 12.409 -3.407 -11.711 1.00 88.12 86 LYS A C 1
ATOM 698 O O . LYS A 1 86 ? 12.398 -3.610 -10.498 1.00 88.12 86 LYS A O 1
ATOM 703 N N . CYS A 1 87 ? 13.264 -3.990 -12.537 1.00 88.12 87 CYS A N 1
ATOM 704 C CA . CYS A 1 87 ? 14.350 -4.791 -12.014 1.00 88.12 87 CYS A CA 1
ATOM 705 C C . CYS A 1 87 ? 15.382 -3.895 -11.312 1.00 88.12 87 CYS A C 1
ATOM 707 O O . CYS A 1 87 ? 15.611 -2.756 -11.724 1.00 88.12 87 CYS A O 1
ATOM 709 N N . THR A 1 88 ? 16.002 -4.388 -10.246 1.00 86.12 88 THR A N 1
ATOM 710 C CA . THR A 1 88 ? 17.060 -3.664 -9.527 1.00 86.12 88 THR A CA 1
ATOM 711 C C . THR A 1 88 ? 18.367 -3.608 -10.322 1.00 86.12 88 THR A C 1
ATOM 713 O O . THR A 1 88 ? 19.182 -2.711 -10.124 1.00 86.12 88 THR A O 1
ATOM 716 N N . ASP A 1 89 ? 18.556 -4.548 -11.245 1.00 81.69 89 ASP A N 1
ATOM 717 C CA . ASP A 1 89 ? 19.769 -4.791 -12.023 1.00 81.69 89 ASP A CA 1
ATOM 718 C C . ASP A 1 89 ? 19.470 -4.885 -13.531 1.00 81.69 89 ASP A C 1
ATOM 720 O O . ASP A 1 89 ? 19.983 -5.748 -14.237 1.00 81.69 89 ASP A O 1
ATOM 724 N N . GLU A 1 90 ? 18.685 -3.932 -14.053 1.00 76.94 90 GLU A N 1
ATOM 725 C CA . GLU A 1 90 ? 18.189 -3.901 -15.448 1.00 76.94 90 GLU A CA 1
ATOM 726 C C . GLU A 1 90 ? 19.261 -4.060 -16.539 1.00 76.94 90 GLU A C 1
ATOM 728 O O . GLU A 1 90 ? 18.955 -4.499 -17.647 1.00 76.94 90 GLU A O 1
ATOM 733 N N . LEU A 1 91 ? 20.519 -3.710 -16.248 1.00 75.25 91 LEU A N 1
ATOM 734 C CA . LEU A 1 91 ? 21.640 -3.832 -17.189 1.00 75.25 91 LEU A CA 1
ATOM 735 C C . LEU A 1 91 ? 22.089 -5.283 -17.420 1.00 75.25 91 LEU A C 1
ATOM 737 O O . LEU A 1 91 ? 22.882 -5.533 -18.327 1.00 75.25 91 LEU A O 1
ATOM 741 N N . LEU A 1 92 ? 21.606 -6.226 -16.608 1.00 72.62 92 LEU A N 1
ATOM 742 C CA . LEU A 1 92 ? 21.873 -7.657 -16.751 1.00 72.62 92 LEU A CA 1
ATOM 743 C C . LEU A 1 92 ? 20.796 -8.384 -17.565 1.00 72.62 92 LEU A C 1
ATOM 745 O O . LEU A 1 92 ? 20.870 -9.602 -17.713 1.00 72.62 92 LEU A O 1
ATOM 749 N N . TYR A 1 93 ? 19.839 -7.640 -18.132 1.00 66.31 93 TYR A N 1
ATOM 750 C CA . TYR A 1 93 ? 18.812 -8.148 -19.045 1.00 66.31 93 TYR A CA 1
ATOM 751 C C . TYR A 1 93 ? 17.846 -9.173 -18.432 1.00 66.31 93 TYR A C 1
ATOM 753 O O . TYR A 1 93 ? 17.191 -9.917 -19.146 1.00 66.31 93 TYR A O 1
ATOM 761 N N . ASN A 1 94 ? 17.696 -9.179 -17.113 1.00 71.62 94 ASN A N 1
ATOM 762 C CA . ASN A 1 94 ? 16.887 -10.116 -16.329 1.00 71.62 94 ASN A CA 1
ATOM 763 C C . ASN A 1 94 ? 15.391 -9.740 -16.234 1.00 71.62 94 ASN A C 1
ATOM 765 O O . ASN A 1 94 ? 14.768 -9.764 -15.169 1.00 71.62 94 ASN A O 1
ATOM 769 N N . GLN A 1 95 ? 14.787 -9.405 -17.369 1.00 73.50 95 GLN A N 1
ATOM 770 C CA . GLN A 1 95 ? 13.412 -8.905 -17.453 1.00 73.50 95 GLN A CA 1
ATOM 771 C C . GLN A 1 95 ? 12.377 -10.045 -17.430 1.00 73.50 95 GLN A C 1
ATOM 773 O O . GLN A 1 95 ? 12.666 -11.147 -17.886 1.00 73.50 95 GLN A O 1
ATOM 778 N N . ASP A 1 96 ? 11.178 -9.764 -16.911 1.00 80.38 96 ASP A N 1
ATOM 779 C CA . ASP A 1 96 ? 9.989 -10.621 -17.030 1.00 80.38 96 ASP A CA 1
ATOM 780 C C . ASP A 1 96 ? 8.828 -9.799 -17.595 1.00 80.38 96 ASP A C 1
ATOM 782 O O . ASP A 1 96 ? 8.694 -8.613 -17.268 1.00 80.38 96 ASP A O 1
ATOM 786 N N . PRO A 1 97 ? 7.957 -10.407 -18.417 1.00 82.94 97 PRO A N 1
ATOM 787 C CA . PRO A 1 97 ? 6.675 -9.810 -18.738 1.00 82.94 97 PRO A CA 1
ATOM 788 C C . PRO A 1 97 ? 5.754 -9.864 -17.512 1.00 82.94 97 PRO A C 1
ATOM 790 O O . PRO A 1 97 ? 5.604 -10.902 -16.872 1.00 82.94 97 PRO A O 1
ATOM 793 N N . PHE A 1 98 ? 5.079 -8.753 -17.226 1.00 87.56 98 PHE A N 1
ATOM 794 C CA . PHE A 1 98 ? 4.050 -8.689 -16.191 1.00 87.56 98 PHE A CA 1
ATOM 795 C C . PHE A 1 98 ? 2.658 -8.631 -16.813 1.00 87.56 98 PHE A C 1
ATOM 797 O O . PHE A 1 98 ? 2.436 -7.967 -17.829 1.00 87.56 98 PHE A O 1
ATOM 804 N N . HIS A 1 99 ? 1.690 -9.276 -16.165 1.00 90.56 99 HIS A N 1
ATOM 805 C CA . HIS A 1 99 ? 0.285 -9.092 -16.507 1.00 90.56 99 HIS A CA 1
ATOM 806 C C . HIS A 1 99 ? -0.182 -7.677 -16.155 1.00 90.56 99 HIS A C 1
ATOM 808 O O . HIS A 1 99 ? 0.134 -7.145 -15.094 1.00 90.56 99 HIS A O 1
ATOM 814 N N . SER A 1 100 ? -0.979 -7.076 -17.038 1.00 91.50 100 SER A N 1
ATOM 815 C CA . SER A 1 100 ? -1.615 -5.777 -16.810 1.00 91.50 100 SER A CA 1
ATOM 816 C C . SER A 1 100 ? -3.058 -5.927 -16.311 1.00 91.50 100 SER A C 1
ATOM 818 O O . SER A 1 100 ? -3.616 -7.030 -16.276 1.00 91.50 100 SER A O 1
ATOM 820 N N . SER A 1 101 ? -3.696 -4.802 -15.968 1.00 90.88 101 SER A N 1
ATOM 821 C CA . SER A 1 101 ? -5.141 -4.732 -15.685 1.00 90.88 101 SER A CA 1
ATOM 822 C C . SER A 1 101 ? -6.001 -5.251 -16.842 1.00 90.88 101 SER A C 1
ATOM 824 O O . SER A 1 101 ? -7.082 -5.790 -16.613 1.00 90.88 101 SER A O 1
ATOM 826 N N . GLU A 1 102 ? -5.485 -5.163 -18.070 1.00 91.19 102 GLU A N 1
ATOM 827 C CA . GLU A 1 102 ? -6.158 -5.585 -19.300 1.00 91.19 102 GLU A CA 1
ATOM 828 C C . GLU A 1 102 ? -5.959 -7.073 -19.619 1.00 91.19 102 GLU A C 1
ATOM 830 O O . GLU A 1 102 ? -6.400 -7.552 -20.665 1.00 91.19 102 GLU A O 1
ATOM 835 N N . SER A 1 103 ? -5.315 -7.837 -18.726 1.00 92.06 103 SER A N 1
ATOM 836 C CA . SER A 1 103 ? -5.184 -9.284 -18.894 1.00 92.06 103 SER A CA 1
ATOM 837 C C . SER A 1 103 ? -6.563 -9.936 -19.066 1.00 92.06 103 SER A C 1
ATOM 839 O O . SER A 1 103 ? -7.507 -9.673 -18.305 1.00 92.06 103 SER A O 1
ATOM 841 N N . THR A 1 104 ? -6.686 -10.810 -20.070 1.00 94.81 104 THR A N 1
ATOM 842 C CA . THR A 1 104 ? -7.927 -11.548 -20.365 1.00 94.81 104 THR A CA 1
ATOM 843 C C . THR A 1 104 ? -8.308 -12.486 -19.225 1.00 94.81 104 THR A C 1
ATOM 845 O O . THR A 1 104 ? -9.492 -12.687 -18.958 1.00 94.81 104 THR A O 1
ATOM 848 N N . ASN A 1 105 ? -7.313 -13.015 -18.508 1.00 91.06 105 ASN A N 1
ATOM 849 C CA . ASN A 1 105 ? -7.521 -13.773 -17.287 1.00 91.06 105 ASN A CA 1
ATOM 850 C C . ASN A 1 105 ? -7.556 -12.824 -16.081 1.00 91.06 105 ASN A C 1
ATOM 852 O O . ASN A 1 105 ? -6.519 -12.362 -15.605 1.00 91.06 105 ASN A O 1
ATOM 856 N N . ALA A 1 106 ? -8.756 -12.574 -15.551 1.00 92.62 106 ALA A N 1
ATOM 857 C CA . ALA A 1 106 ? -8.950 -11.731 -14.371 1.00 92.62 106 ALA A CA 1
ATOM 858 C C . ALA A 1 106 ? -8.210 -12.241 -13.120 1.00 92.62 106 ALA A C 1
ATOM 860 O O . ALA A 1 106 ? -7.867 -11.447 -12.247 1.00 92.62 106 ALA A O 1
ATOM 861 N N . GLY A 1 107 ? -7.929 -13.547 -13.048 1.00 91.25 107 GLY A N 1
ATOM 862 C CA . GLY A 1 107 ? -7.165 -14.152 -11.962 1.00 91.25 107 GLY A CA 1
ATOM 863 C C . GLY A 1 107 ? -5.702 -13.714 -11.918 1.00 91.25 107 GLY A C 1
ATOM 864 O O . GLY A 1 107 ? -5.131 -13.767 -10.839 1.00 91.25 107 GLY A O 1
ATOM 865 N N . LEU A 1 108 ? -5.140 -13.251 -13.043 1.00 89.88 108 LEU A N 1
ATOM 866 C CA . LEU A 1 108 ? -3.731 -12.856 -13.202 1.00 89.88 108 LEU A CA 1
ATOM 867 C C . LEU A 1 108 ? -3.517 -11.334 -13.212 1.00 89.88 108 LEU A C 1
ATOM 869 O O . LEU A 1 108 ? -2.398 -10.869 -13.393 1.00 89.88 108 LEU A O 1
ATOM 873 N N . ARG A 1 109 ? -4.580 -10.536 -13.065 1.00 93.56 109 ARG A N 1
ATOM 874 C CA . ARG A 1 109 ? -4.461 -9.070 -13.026 1.00 93.56 109 ARG A CA 1
ATOM 875 C C . ARG A 1 109 ? -3.804 -8.625 -11.717 1.00 93.56 109 ARG A C 1
ATOM 877 O O . ARG A 1 109 ? -4.159 -9.195 -10.685 1.00 93.56 109 ARG A O 1
ATOM 884 N N . PRO A 1 110 ? -2.940 -7.593 -11.727 1.00 93.56 110 PRO A N 1
ATOM 885 C CA . PRO A 1 110 ? -2.351 -7.038 -10.509 1.00 93.56 110 PRO A CA 1
ATOM 886 C C . PRO A 1 110 ? -3.414 -6.643 -9.479 1.00 93.56 110 PRO A C 1
ATOM 888 O O . PRO A 1 110 ? -4.495 -6.176 -9.847 1.00 93.56 110 PRO A O 1
ATOM 891 N N . LYS A 1 111 ? -3.103 -6.814 -8.191 1.00 92.69 111 LYS A N 1
ATOM 892 C CA . LYS A 1 111 ? -4.001 -6.491 -7.075 1.00 92.69 111 LYS A CA 1
ATOM 893 C C . LYS A 1 111 ? -3.233 -5.737 -6.000 1.00 92.69 111 LYS A C 1
ATOM 895 O O . LYS A 1 111 ? -2.106 -6.106 -5.690 1.00 92.69 111 LYS A O 1
ATOM 900 N N . LEU A 1 112 ? -3.877 -4.727 -5.425 1.00 91.94 112 LEU A N 1
ATOM 901 C CA . LEU A 1 112 ? -3.495 -4.158 -4.139 1.00 91.94 112 LEU A CA 1
ATOM 902 C C . LEU A 1 112 ? -4.447 -4.745 -3.099 1.00 91.94 112 LEU A C 1
ATOM 904 O O . LEU A 1 112 ? -5.664 -4.622 -3.248 1.00 91.94 112 LEU A O 1
ATOM 908 N N . VAL A 1 113 ? -3.896 -5.423 -2.099 1.00 89.06 113 VAL A N 1
ATOM 909 C CA . VAL A 1 113 ? -4.666 -5.950 -0.972 1.00 89.06 113 VAL A CA 1
ATOM 910 C C . VAL A 1 113 ? -4.436 -5.005 0.195 1.00 89.06 113 VAL A C 1
ATOM 912 O O . VAL A 1 113 ? -3.301 -4.834 0.620 1.00 89.06 113 VAL A O 1
ATOM 915 N N . ILE A 1 114 ? -5.513 -4.375 0.659 1.00 82.25 114 ILE A N 1
ATOM 916 C CA . ILE A 1 114 ? -5.539 -3.627 1.914 1.00 82.25 114 ILE A CA 1
ATOM 917 C C . ILE A 1 114 ? -6.354 -4.496 2.858 1.00 82.25 114 ILE A C 1
ATOM 919 O O . ILE A 1 114 ? -7.566 -4.633 2.681 1.00 82.25 114 ILE A O 1
ATOM 923 N N . ALA A 1 115 ? -5.672 -5.156 3.781 1.00 73.38 115 ALA A N 1
ATOM 924 C CA . ALA A 1 115 ? -6.317 -5.672 4.969 1.00 73.38 115 ALA A CA 1
ATOM 925 C C . ALA A 1 115 ? -6.178 -4.563 6.013 1.00 73.38 115 ALA A C 1
ATOM 927 O O . ALA A 1 115 ? -5.077 -4.056 6.200 1.00 73.38 115 ALA A O 1
ATOM 928 N N . GLY A 1 116 ? -7.289 -4.129 6.612 1.00 55.53 116 GLY A N 1
ATOM 929 C CA . GLY A 1 116 ? -7.172 -3.555 7.947 1.00 55.53 116 GLY A CA 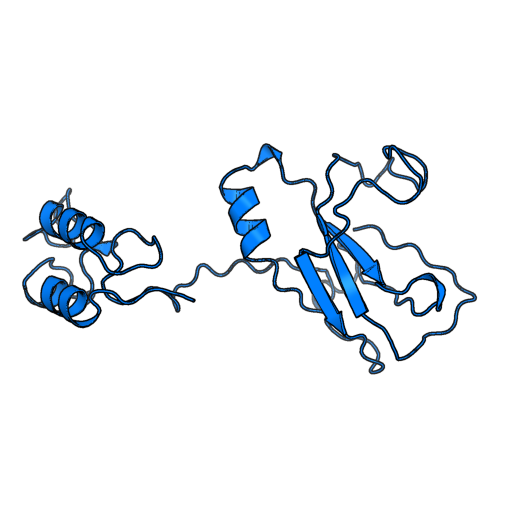1
ATOM 930 C C . GLY A 1 116 ? -6.657 -4.679 8.831 1.00 55.53 116 GLY A C 1
ATOM 931 O O . GLY A 1 116 ? -7.092 -5.824 8.649 1.00 55.53 116 GLY A O 1
ATOM 932 N N . ASP A 1 117 ? -5.701 -4.385 9.698 1.00 55.72 117 ASP A N 1
ATOM 933 C CA . ASP A 1 117 ? -5.191 -5.366 10.638 1.00 55.72 117 ASP A CA 1
ATOM 934 C C . ASP A 1 117 ? -6.257 -5.652 11.697 1.00 55.72 117 ASP A C 1
ATOM 936 O O . ASP A 1 117 ? -6.075 -5.383 12.873 1.00 55.72 117 ASP A O 1
ATOM 940 N N . GLU A 1 118 ? -7.339 -6.335 11.323 1.00 50.97 118 GLU A N 1
ATOM 941 C CA . GLU A 1 118 ? -8.239 -6.982 12.290 1.00 50.97 118 GLU A CA 1
ATOM 942 C C . GLU A 1 118 ? -7.534 -8.159 13.011 1.00 50.97 118 GLU A C 1
ATOM 944 O O . GLU A 1 118 ? -8.171 -9.050 13.571 1.00 50.97 118 GLU A O 1
ATOM 949 N N . GLY A 1 119 ? -6.199 -8.214 12.934 1.00 51.66 119 GLY A N 1
ATOM 950 C CA . GLY A 1 119 ? -5.317 -9.203 13.530 1.00 51.66 119 GLY A CA 1
ATOM 951 C C . GLY A 1 119 ? -4.059 -8.631 14.191 1.00 51.66 119 GLY A C 1
ATOM 952 O O . GLY A 1 119 ? -3.386 -9.417 14.853 1.00 51.66 119 GLY A O 1
ATOM 953 N N . ASP A 1 120 ? -3.777 -7.325 14.076 1.00 54.91 120 ASP A N 1
ATOM 954 C CA . ASP A 1 120 ? -2.677 -6.659 14.797 1.00 54.91 120 ASP A CA 1
ATOM 955 C C . ASP A 1 120 ? -3.189 -5.547 15.730 1.00 54.91 120 ASP A C 1
ATOM 957 O O . ASP A 1 120 ? -2.418 -4.716 16.187 1.00 54.91 120 ASP A O 1
ATOM 961 N N . GLU A 1 121 ? -4.473 -5.523 16.090 1.00 71.06 121 GLU A N 1
ATOM 962 C CA . GLU A 1 121 ? -4.913 -4.701 17.222 1.00 71.06 121 GLU A CA 1
ATOM 963 C C . GLU A 1 121 ? -4.365 -5.312 18.518 1.00 71.06 121 GLU A C 1
ATOM 965 O O . GLU A 1 121 ? -4.691 -6.445 18.896 1.00 71.06 121 GLU A O 1
ATOM 970 N N . LEU A 1 122 ? -3.492 -4.573 19.206 1.00 84.50 122 LEU A N 1
ATOM 971 C CA . LEU A 1 122 ? -3.079 -4.936 20.556 1.00 84.50 122 LEU A CA 1
ATOM 972 C C . LEU A 1 122 ? -4.311 -4.848 21.460 1.00 84.50 122 LEU A C 1
ATOM 974 O O . LEU A 1 122 ? -4.914 -3.777 21.532 1.00 84.50 122 LEU A O 1
ATOM 978 N N . PRO A 1 123 ? -4.701 -5.915 22.182 1.00 88.38 123 PRO A N 1
ATOM 979 C CA . PRO A 1 123 ? -5.842 -5.827 23.081 1.00 88.38 123 PRO A CA 1
ATOM 980 C C . PRO A 1 123 ? -5.637 -4.695 24.098 1.00 88.38 123 PRO A C 1
ATOM 982 O O . PRO A 1 123 ? -4.747 -4.764 24.942 1.00 88.38 123 PRO A O 1
ATOM 985 N N . GLY A 1 124 ? -6.460 -3.648 24.018 1.00 90.44 124 GLY A N 1
ATOM 986 C CA . GLY A 1 124 ? -6.333 -2.446 24.847 1.00 90.44 124 GLY A CA 1
ATOM 987 C C . GLY A 1 124 ? -5.736 -1.211 24.167 1.00 90.44 124 GLY A C 1
ATOM 988 O O . GLY A 1 124 ? -5.667 -0.175 24.823 1.00 90.44 124 GLY A O 1
ATOM 989 N N . ASP A 1 125 ? -5.328 -1.292 22.902 1.00 92.50 125 ASP A N 1
ATOM 990 C CA . ASP A 1 125 ? -5.061 -0.131 22.045 1.00 92.50 125 ASP A CA 1
ATOM 991 C C . ASP A 1 125 ? -6.401 0.388 21.506 1.00 92.50 125 ASP A C 1
ATOM 993 O O . ASP A 1 125 ? -6.932 -0.106 20.517 1.00 92.50 125 ASP A O 1
ATOM 997 N N . VAL A 1 126 ? -7.000 1.326 22.237 1.00 92.88 126 VAL A N 1
ATOM 998 C CA . VAL A 1 126 ? -8.363 1.818 21.979 1.00 92.88 126 VAL A CA 1
ATOM 999 C C . VAL A 1 126 ? -8.353 2.889 20.886 1.00 92.88 126 VAL A C 1
ATOM 1001 O O . VAL A 1 126 ? -9.375 3.128 20.251 1.00 92.88 126 VAL A O 1
ATOM 1004 N N . ASN A 1 127 ? -7.225 3.580 20.674 1.00 89.25 127 ASN A N 1
ATOM 1005 C CA . ASN A 1 127 ? -7.119 4.619 19.645 1.00 89.25 127 ASN A CA 1
ATOM 1006 C C . ASN A 1 127 ? -6.516 4.128 18.315 1.00 89.25 127 ASN A C 1
ATOM 1008 O O . ASN A 1 127 ? -6.509 4.904 17.352 1.00 89.25 127 ASN A O 1
ATOM 1012 N N . GLY A 1 128 ? -6.022 2.887 18.267 1.00 87.69 128 GLY A N 1
ATOM 1013 C CA . GLY A 1 128 ? -5.398 2.277 17.096 1.00 87.69 128 GLY A CA 1
ATOM 1014 C C . GLY A 1 128 ? -4.051 2.905 16.728 1.00 87.69 128 GLY A C 1
ATOM 1015 O O . GLY A 1 128 ? -3.697 2.937 15.547 1.00 87.69 128 GLY A O 1
ATOM 1016 N N . ASP A 1 129 ? -3.322 3.477 17.696 1.00 84.75 129 ASP A N 1
ATOM 1017 C CA . ASP A 1 129 ? -2.017 4.117 17.461 1.00 84.75 129 ASP A CA 1
ATOM 1018 C C . ASP A 1 129 ? -0.831 3.140 17.502 1.00 84.75 129 ASP A C 1
ATOM 1020 O O . ASP A 1 129 ? 0.320 3.532 17.266 1.00 84.75 129 ASP A O 1
ATOM 1024 N N . GLY A 1 130 ? -1.118 1.860 17.743 1.00 88.19 130 GLY A N 1
ATOM 1025 C CA . GLY A 1 130 ? -0.158 0.774 17.814 1.00 88.19 130 GLY A CA 1
ATOM 1026 C C . GLY A 1 130 ? 0.539 0.667 19.167 1.00 88.19 130 GLY A C 1
ATOM 1027 O O . GLY A 1 130 ? 1.521 -0.071 19.254 1.00 88.19 130 GLY A O 1
ATOM 1028 N N . CYS A 1 131 ? 0.113 1.397 20.207 1.00 89.56 131 CYS A N 1
ATOM 1029 C CA . CYS A 1 131 ? 0.708 1.369 21.545 1.00 89.56 131 CYS A CA 1
ATOM 1030 C C . CYS A 1 131 ? -0.360 1.361 22.649 1.00 89.56 131 CYS A C 1
ATOM 1032 O O . CYS A 1 131 ? -1.120 2.307 22.784 1.00 89.56 131 CYS A O 1
ATOM 1034 N N . VAL A 1 132 ? -0.301 0.416 23.591 1.00 94.56 132 VAL A N 1
ATOM 1035 C CA . VAL A 1 132 ? -1.216 0.418 24.749 1.00 94.56 132 VAL A CA 1
ATOM 1036 C C . VAL A 1 132 ? -0.700 1.355 25.839 1.00 94.56 132 VAL A C 1
ATOM 1038 O O . VAL A 1 132 ? 0.240 1.037 26.582 1.00 94.56 132 VAL A O 1
ATOM 1041 N N . ASN A 1 133 ? -1.298 2.539 25.943 1.00 95.44 133 ASN A N 1
ATOM 1042 C CA . ASN A 1 133 ? -0.827 3.615 26.797 1.00 95.44 133 ASN A CA 1
ATOM 1043 C C . ASN A 1 133 ? -1.960 4.508 27.366 1.00 95.44 133 ASN A C 1
ATOM 1045 O O . ASN A 1 133 ? -3.080 4.079 27.637 1.00 95.44 133 ASN A O 1
ATOM 1049 N N . LEU A 1 134 ? -1.624 5.740 27.760 1.00 96.56 134 LEU A N 1
ATOM 1050 C CA . LEU A 1 134 ? -2.487 6.564 28.615 1.00 96.56 134 LEU A CA 1
ATOM 1051 C C . LEU A 1 134 ? -3.668 7.188 27.846 1.00 96.56 134 LEU A C 1
ATOM 1053 O O . LEU A 1 134 ? -4.772 7.203 28.388 1.00 96.56 134 LEU A O 1
ATOM 1057 N N . PRO A 1 135 ? -3.474 7.685 26.613 1.00 96.00 135 PRO A N 1
ATOM 1058 C CA . PRO A 1 135 ? -4.513 7.879 25.609 1.00 96.00 135 PRO A CA 1
ATOM 1059 C C . PRO A 1 135 ? -5.614 6.813 25.568 1.00 96.00 135 PRO A C 1
ATOM 1061 O O . PRO A 1 135 ? -6.784 7.193 25.621 1.00 96.00 135 PRO A O 1
ATOM 1064 N N . ASP A 1 136 ? -5.280 5.524 25.593 1.00 95.12 136 ASP A N 1
ATOM 1065 C CA . ASP A 1 136 ? -6.275 4.440 25.522 1.00 95.12 136 ASP A CA 1
ATOM 1066 C C . ASP A 1 136 ? -7.171 4.405 26.755 1.00 95.12 136 ASP A C 1
ATOM 1068 O O . ASP A 1 136 ? -8.397 4.334 26.669 1.00 95.12 136 ASP A O 1
ATOM 1072 N N . VAL A 1 137 ? -6.567 4.590 27.933 1.00 96.62 137 VAL A N 1
ATOM 1073 C CA . VAL A 1 137 ? -7.311 4.715 29.194 1.00 96.62 137 VAL A CA 1
ATOM 1074 C C . VAL A 1 137 ? -8.252 5.915 29.158 1.00 96.62 137 VAL A C 1
ATOM 1076 O O . VAL A 1 137 ? -9.337 5.859 29.734 1.00 96.62 137 VAL A O 1
ATOM 1079 N N . LEU A 1 138 ? -7.851 7.017 28.515 1.00 95.25 138 LEU A N 1
ATOM 1080 C CA . LEU A 1 138 ? -8.682 8.217 28.426 1.00 95.25 138 LEU A CA 1
ATOM 1081 C C . LEU A 1 138 ? -9.886 8.033 27.504 1.00 95.25 138 LEU A C 1
ATOM 1083 O O . LEU A 1 138 ? -10.927 8.621 27.796 1.00 95.25 138 LEU A O 1
ATOM 1087 N N . LEU A 1 139 ? -9.761 7.265 26.422 1.00 93.81 139 LEU A N 1
ATOM 1088 C CA . LEU A 1 139 ? -10.889 6.934 25.549 1.00 93.81 139 LEU A CA 1
ATOM 1089 C C . LEU A 1 139 ? -11.836 5.951 26.232 1.00 93.81 139 LEU A C 1
ATOM 1091 O O . LEU A 1 139 ? -13.022 6.247 26.375 1.00 93.81 139 LEU A O 1
ATOM 1095 N N . LEU A 1 140 ? -11.296 4.878 26.813 1.00 95.81 140 LEU A N 1
ATOM 1096 C CA . LEU A 1 140 ? -12.087 3.917 27.579 1.00 95.81 140 LEU A CA 1
ATOM 1097 C C . LEU A 1 140 ? -12.852 4.602 28.725 1.00 95.81 140 LEU A C 1
ATOM 1099 O O . LEU A 1 140 ? -14.039 4.356 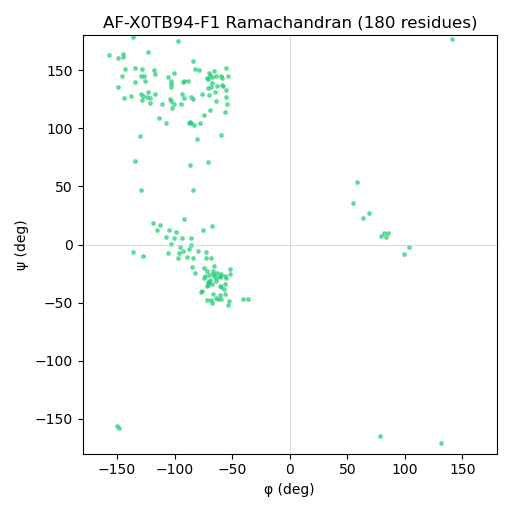28.943 1.00 95.81 140 LEU A O 1
ATOM 1103 N N . ALA A 1 141 ? -12.208 5.531 29.439 1.00 96.31 141 ALA A N 1
ATOM 1104 C CA . ALA A 1 141 ? -12.845 6.288 30.514 1.00 96.31 141 ALA A CA 1
ATOM 1105 C C . ALA A 1 141 ? -13.970 7.227 30.034 1.00 96.31 141 ALA A C 1
ATOM 1107 O O . ALA A 1 141 ? -14.871 7.526 30.821 1.00 96.31 141 ALA A O 1
ATOM 1108 N N . GLN A 1 142 ? -13.941 7.704 28.783 1.00 95.94 142 GLN A N 1
ATOM 1109 C CA . GLN A 1 142 ? -15.012 8.544 28.224 1.00 95.94 142 GLN A CA 1
ATOM 1110 C C . GLN A 1 142 ? -16.301 7.754 27.992 1.00 95.94 142 GLN A C 1
ATOM 1112 O O . GLN A 1 142 ? -17.387 8.312 28.163 1.00 95.94 142 GLN A O 1
ATOM 1117 N N . ALA A 1 143 ? -16.176 6.469 27.665 1.00 95.69 143 ALA A N 1
ATOM 1118 C CA . ALA A 1 143 ? -17.293 5.573 27.392 1.00 95.69 143 ALA A CA 1
ATOM 1119 C C . ALA A 1 143 ? -17.641 4.651 28.585 1.00 95.69 143 ALA A C 1
ATOM 1121 O O . ALA A 1 143 ? -18.525 3.798 28.491 1.00 95.69 143 ALA A O 1
ATOM 1122 N N . TRP A 1 144 ? -16.992 4.841 29.741 1.00 97.38 144 TRP A N 1
ATOM 1123 C CA . TRP A 1 144 ? -17.148 3.985 30.919 1.00 97.38 144 TRP A CA 1
ATOM 1124 C C . TRP A 1 144 ? -18.601 3.839 31.391 1.00 97.38 144 TRP A C 1
ATOM 1126 O O . TRP A 1 144 ? -19.279 4.820 31.713 1.00 97.38 144 TRP A O 1
ATOM 1136 N N . GLY A 1 145 ? -19.044 2.591 31.537 1.00 97.06 145 GLY A N 1
ATOM 1137 C CA . GLY A 1 145 ? -20.377 2.231 32.012 1.00 97.06 145 GLY A CA 1
ATOM 1138 C C . GLY A 1 145 ? -21.476 2.331 30.955 1.00 97.06 145 GLY A C 1
ATOM 1139 O O . GLY A 1 145 ? -22.645 2.190 31.317 1.00 97.06 145 GLY A O 1
ATOM 1140 N N . THR A 1 146 ? -21.125 2.586 29.693 1.00 98.19 146 THR A N 1
ATOM 1141 C CA . THR A 1 146 ? -22.067 2.509 28.571 1.00 98.19 146 THR A CA 1
ATOM 1142 C C . THR A 1 146 ? -22.191 1.076 28.055 1.00 98.19 146 THR A C 1
ATOM 1144 O O . THR A 1 146 ? -21.323 0.229 28.274 1.00 98.19 146 THR A O 1
ATOM 1147 N N . THR A 1 147 ? -23.303 0.810 27.384 1.00 97.75 147 THR A N 1
ATOM 1148 C CA . THR A 1 147 ? -23.615 -0.454 26.710 1.00 97.75 147 THR A CA 1
ATOM 1149 C C . THR A 1 147 ? -23.899 -0.197 25.238 1.00 97.75 147 THR A C 1
ATOM 1151 O O . THR A 1 147 ? -24.173 0.940 24.872 1.00 97.75 147 THR A O 1
ATOM 1154 N N . VAL A 1 148 ? -23.915 -1.237 24.401 1.00 96.50 148 VAL A N 1
ATOM 1155 C CA . VAL A 1 148 ? -24.188 -1.125 22.949 1.00 96.50 148 VAL A CA 1
ATOM 1156 C C . VAL A 1 148 ? -25.476 -0.356 22.585 1.00 96.50 148 VAL A C 1
ATOM 1158 O O . VAL A 1 148 ? -25.615 0.141 21.468 1.00 96.50 148 VAL A O 1
ATOM 1161 N N . ASP A 1 149 ? -26.423 -0.232 23.519 1.00 96.62 149 ASP A N 1
ATOM 1162 C CA . ASP A 1 149 ? -27.676 0.510 23.337 1.00 96.62 149 ASP A CA 1
ATOM 1163 C C . ASP A 1 149 ? -27.548 2.028 23.607 1.00 96.62 149 ASP A C 1
ATOM 1165 O O . ASP A 1 149 ? -28.465 2.800 23.302 1.00 96.62 149 ASP A O 1
ATOM 1169 N N . ASP A 1 150 ? -26.433 2.478 24.186 1.00 97.19 150 ASP A N 1
ATOM 1170 C CA . ASP A 1 150 ? -26.196 3.869 24.559 1.00 97.19 150 ASP A CA 1
ATOM 1171 C C . ASP A 1 150 ? -25.573 4.676 23.411 1.00 97.19 150 ASP A C 1
ATOM 1173 O O . ASP A 1 150 ? -24.661 4.243 22.717 1.00 97.19 150 ASP A O 1
ATOM 1177 N N . ALA A 1 151 ? -26.010 5.927 23.248 1.00 94.81 151 ALA A N 1
ATOM 1178 C CA . ALA A 1 151 ? -25.539 6.796 22.162 1.00 94.81 151 ALA A CA 1
ATOM 1179 C C . ALA A 1 151 ? -24.047 7.175 22.243 1.00 94.81 151 ALA A C 1
ATOM 1181 O O . ALA A 1 151 ? -23.487 7.632 21.251 1.00 94.81 151 ALA A O 1
ATOM 1182 N N . ASN A 1 152 ? -23.436 7.029 23.420 1.00 92.00 1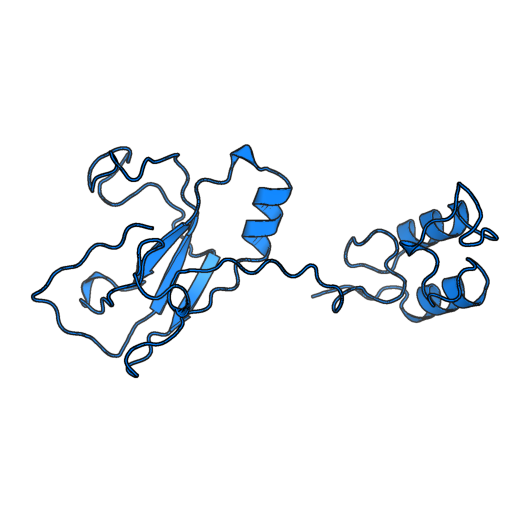52 ASN A N 1
ATOM 1183 C CA . ASN A 1 152 ? -22.024 7.333 23.667 1.00 92.00 152 ASN A CA 1
ATOM 1184 C C . ASN A 1 152 ? -21.172 6.061 23.786 1.00 92.00 152 ASN A C 1
ATOM 1186 O O . ASN A 1 152 ? -20.050 6.138 24.279 1.00 92.00 152 ASN A O 1
ATOM 1190 N N . TYR A 1 153 ? -21.726 4.907 23.416 1.00 95.50 153 TYR A N 1
ATOM 1191 C CA . TYR A 1 153 ? -20.977 3.667 23.355 1.00 95.50 153 TYR A CA 1
ATOM 1192 C C . TYR A 1 153 ? -19.896 3.757 22.284 1.00 95.50 153 TYR A C 1
ATOM 1194 O O . TYR A 1 153 ? -20.168 4.157 21.149 1.00 95.50 153 TYR A O 1
ATOM 1202 N N . ASP A 1 154 ? -18.689 3.376 22.672 1.00 93.81 154 ASP A N 1
ATOM 1203 C CA . ASP A 1 154 ? -17.530 3.304 21.802 1.00 93.81 154 ASP A CA 1
ATOM 1204 C C . ASP A 1 154 ? -17.134 1.826 21.659 1.00 93.81 154 ASP A C 1
ATOM 1206 O O . ASP A 1 154 ? -16.689 1.234 22.645 1.00 93.81 154 ASP A O 1
ATOM 1210 N N . PRO A 1 155 ? -17.350 1.194 20.490 1.00 92.75 155 PRO A N 1
ATOM 1211 C CA . PRO A 1 155 ? -17.038 -0.221 20.304 1.00 92.75 155 PRO A CA 1
ATOM 1212 C C . PRO A 1 155 ? -15.556 -0.534 20.521 1.00 92.75 155 PRO A C 1
ATOM 1214 O O . PRO A 1 155 ? -15.254 -1.636 20.964 1.00 92.75 155 PRO A O 1
ATOM 1217 N N . ASP A 1 156 ? -14.662 0.429 20.289 1.00 91.56 156 ASP A N 1
ATOM 1218 C CA . ASP A 1 156 ? -13.216 0.235 20.430 1.00 91.56 156 ASP A CA 1
ATOM 1219 C C . ASP A 1 156 ? -12.801 0.193 21.917 1.00 91.56 156 ASP A C 1
ATOM 1221 O O . ASP A 1 156 ? -11.767 -0.361 22.291 1.00 91.56 156 ASP A O 1
ATOM 1225 N N . ALA A 1 157 ? -13.646 0.730 22.807 1.00 94.00 157 ALA A N 1
ATOM 1226 C CA . ALA A 1 157 ? -13.463 0.677 24.257 1.00 94.00 157 ALA A CA 1
ATOM 1227 C C . ALA A 1 157 ? -14.096 -0.565 24.927 1.00 94.00 157 ALA A C 1
ATOM 1229 O O . ALA A 1 157 ? -13.814 -0.816 26.103 1.00 94.00 157 ALA A O 1
ATOM 1230 N N . ASP A 1 158 ? -14.919 -1.345 24.212 1.00 95.00 158 ASP A N 1
ATOM 1231 C CA . ASP A 1 158 ? -15.428 -2.666 24.631 1.00 95.00 158 ASP A CA 1
ATOM 1232 C C . ASP A 1 158 ? -14.423 -3.760 24.235 1.00 95.00 158 ASP A C 1
ATOM 1234 O O . ASP A 1 158 ? -14.639 -4.569 23.331 1.00 95.00 158 ASP A O 1
ATOM 1238 N N . VAL A 1 159 ? -13.268 -3.741 24.900 1.00 93.19 159 VAL A N 1
ATOM 1239 C CA . VAL A 1 159 ? -12.080 -4.532 24.541 1.00 93.19 159 VAL A CA 1
ATOM 1240 C C . VAL A 1 159 ? -12.348 -6.045 24.577 1.00 93.19 159 VAL A C 1
ATOM 1242 O O . VAL A 1 159 ? -11.685 -6.812 23.876 1.00 93.19 159 VAL A O 1
ATOM 1245 N N . ASN A 1 160 ? -13.299 -6.511 25.395 1.00 93.50 160 ASN A N 1
ATOM 1246 C CA . ASN A 1 160 ? -13.671 -7.929 25.451 1.00 93.50 160 ASN A CA 1
ATOM 1247 C C . ASN A 1 160 ? -14.881 -8.302 24.564 1.00 93.50 160 ASN A C 1
ATOM 1249 O O . ASN A 1 160 ? -15.236 -9.488 24.511 1.00 93.50 160 ASN A O 1
ATOM 1253 N N . ALA A 1 161 ? -15.479 -7.319 23.883 1.00 94.00 161 ALA A N 1
ATOM 1254 C CA . ALA A 1 161 ? -16.671 -7.433 23.049 1.00 94.00 161 ALA A CA 1
ATOM 1255 C C . ALA A 1 161 ? -17.892 -8.050 23.770 1.00 94.00 161 ALA A C 1
ATOM 1257 O O . ALA A 1 161 ? -18.648 -8.831 23.172 1.00 94.00 161 ALA A O 1
ATOM 1258 N N . ASP A 1 162 ? -18.080 -7.758 25.064 1.00 95.94 162 ASP A N 1
ATOM 1259 C CA . ASP A 1 162 ? -19.215 -8.253 25.857 1.00 95.94 162 ASP A CA 1
ATOM 1260 C C . ASP A 1 162 ? -20.465 -7.357 25.775 1.00 95.94 162 ASP A C 1
ATOM 1262 O O . ASP A 1 162 ? -21.544 -7.730 26.261 1.00 95.94 162 ASP A O 1
ATOM 1266 N N . GLY A 1 163 ? -20.348 -6.225 25.079 1.00 96.50 163 GLY A N 1
ATOM 1267 C CA . GLY A 1 163 ? -21.393 -5.239 24.849 1.00 96.50 163 GLY A CA 1
ATOM 1268 C C . GLY A 1 163 ? -21.524 -4.206 25.968 1.00 96.50 163 GLY A C 1
ATOM 1269 O O . GLY A 1 163 ? -22.527 -3.481 25.992 1.00 96.50 163 GLY A O 1
ATOM 1270 N N . SER A 1 164 ? -20.587 -4.155 26.922 1.00 97.62 164 SER A N 1
ATOM 1271 C CA . SER A 1 164 ? -20.589 -3.223 28.055 1.00 97.62 164 SER A CA 1
ATOM 1272 C C . SER A 1 164 ? -19.177 -2.765 28.416 1.00 97.62 164 SER A C 1
ATOM 1274 O O . SER A 1 164 ? -18.351 -3.567 28.810 1.00 97.62 164 SER A O 1
ATOM 1276 N N . ILE A 1 165 ? -18.935 -1.457 28.482 1.00 97.81 165 ILE A N 1
ATOM 1277 C CA . ILE A 1 165 ? -17.604 -0.927 28.822 1.00 97.81 165 ILE A CA 1
ATOM 1278 C C . ILE A 1 165 ? -17.456 -0.848 30.343 1.00 97.81 165 ILE A C 1
ATOM 1280 O O . ILE A 1 165 ? -18.055 0.009 31.007 1.00 97.81 165 ILE A O 1
ATOM 1284 N N . ASN A 1 166 ? -16.696 -1.774 30.924 1.00 97.88 166 ASN A N 1
ATOM 1285 C CA . ASN A 1 166 ? -16.625 -1.992 32.360 1.00 97.88 166 ASN A CA 1
ATOM 1286 C C . ASN A 1 166 ? -15.255 -2.532 32.851 1.00 97.88 166 ASN A C 1
ATOM 1288 O O . ASN A 1 166 ? -14.197 -2.246 32.294 1.00 97.88 166 ASN A O 1
ATOM 1292 N N . LEU A 1 167 ? -15.233 -3.201 34.013 1.00 97.69 167 LEU A N 1
ATOM 1293 C CA . LEU A 1 167 ? -13.985 -3.589 34.688 1.00 97.69 167 LEU A CA 1
ATOM 1294 C C . LEU A 1 167 ? -13.153 -4.596 33.877 1.00 97.69 167 LEU A C 1
ATOM 1296 O O . LEU A 1 167 ? -11.941 -4.415 33.796 1.00 97.69 167 LEU A O 1
ATOM 1300 N N . PRO A 1 168 ? -13.746 -5.655 33.312 1.00 97.69 168 PRO A N 1
ATOM 1301 C CA . PRO A 1 168 ? -13.136 -6.485 32.288 1.00 97.69 168 PRO A CA 1
ATOM 1302 C C . PRO A 1 168 ? -12.330 -5.742 31.214 1.00 97.69 168 PRO A C 1
ATOM 1304 O O . PRO A 1 168 ? -11.185 -6.130 30.993 1.00 97.69 168 PRO A O 1
ATOM 1307 N N . ASP A 1 169 ? -12.841 -4.659 30.630 1.00 96.94 169 ASP A N 1
ATOM 1308 C CA . ASP A 1 169 ? -12.167 -3.961 29.521 1.00 96.94 169 ASP A CA 1
ATOM 1309 C C . ASP A 1 169 ? -10.889 -3.265 29.973 1.00 96.94 169 ASP A C 1
ATOM 1311 O O . ASP A 1 169 ? -9.810 -3.479 29.417 1.00 96.94 169 ASP A O 1
ATOM 1315 N N . ILE A 1 170 ? -10.966 -2.512 31.075 1.00 96.56 170 ILE A N 1
ATOM 1316 C CA . ILE A 1 170 ? -9.776 -1.856 31.633 1.00 96.56 170 ILE A CA 1
ATOM 1317 C C . ILE A 1 170 ? -8.759 -2.866 32.181 1.00 96.56 170 ILE A C 1
ATOM 1319 O O . ILE A 1 170 ? -7.570 -2.558 32.249 1.00 96.56 170 ILE A O 1
ATOM 1323 N N . LEU A 1 171 ? -9.190 -4.070 32.575 1.00 96.38 171 LEU A N 1
ATOM 1324 C CA . LEU A 1 171 ? -8.277 -5.135 32.991 1.00 96.38 171 LEU A CA 1
ATOM 1325 C C . LEU A 1 171 ? -7.513 -5.737 31.811 1.00 96.38 171 LEU A C 1
ATOM 1327 O O . LEU A 1 171 ? -6.344 -6.076 31.995 1.00 96.38 171 LEU A O 1
ATOM 1331 N N . ILE A 1 172 ? -8.132 -5.851 30.632 1.00 94.81 172 ILE A N 1
ATOM 1332 C CA . ILE A 1 172 ? -7.426 -6.267 29.414 1.00 94.81 172 ILE A CA 1
ATOM 1333 C C . ILE A 1 172 ? -6.429 -5.184 29.015 1.00 94.81 172 ILE A C 1
ATOM 1335 O O . ILE A 1 172 ? -5.244 -5.480 28.904 1.00 94.81 172 ILE A O 1
ATOM 1339 N N . LEU A 1 173 ? -6.864 -3.923 28.942 1.00 95.69 173 LEU A N 1
ATOM 1340 C CA . LEU A 1 173 ? -5.967 -2.802 28.654 1.00 95.69 173 LEU A CA 1
ATOM 1341 C C . LEU A 1 173 ? -4.764 -2.780 29.607 1.00 95.69 173 LEU A C 1
ATOM 1343 O O . LEU A 1 173 ? -3.612 -2.716 29.183 1.00 95.69 173 LEU A O 1
ATOM 1347 N N . ALA A 1 174 ? -5.004 -2.906 30.915 1.00 96.19 174 ALA A N 1
ATOM 1348 C CA . ALA A 1 174 ? -3.930 -2.944 31.902 1.00 96.19 174 ALA A CA 1
ATOM 1349 C C . ALA A 1 174 ? -2.997 -4.160 31.751 1.00 96.19 174 ALA A C 1
ATOM 1351 O O . ALA A 1 174 ? -1.827 -4.068 32.126 1.00 96.19 174 ALA A O 1
ATOM 1352 N N . ALA A 1 175 ? -3.491 -5.292 31.239 1.00 96.25 175 ALA A N 1
ATOM 1353 C CA . ALA A 1 175 ? -2.680 -6.486 31.006 1.00 96.25 175 ALA A CA 1
ATOM 1354 C C . ALA A 1 175 ? -1.674 -6.296 29.861 1.00 96.25 175 ALA A C 1
ATOM 1356 O O . ALA A 1 175 ? -0.582 -6.855 29.940 1.00 96.25 175 ALA A O 1
ATOM 1357 N N . HIS A 1 176 ? -2.019 -5.474 28.871 1.00 94.19 176 HIS A N 1
ATOM 1358 C CA . HIS A 1 176 ? -1.183 -5.160 27.711 1.00 94.19 176 HIS A CA 1
ATOM 1359 C C . HIS A 1 176 ? -0.434 -3.826 27.848 1.00 94.19 176 HIS A C 1
ATOM 1361 O O . HIS A 1 176 ? 0.171 -3.340 26.899 1.00 94.19 176 HIS A O 1
ATOM 1367 N N . TRP A 1 177 ? -0.440 -3.217 29.038 1.00 96.25 177 TRP A N 1
ATOM 1368 C CA . TRP A 1 177 ? 0.146 -1.898 29.264 1.00 96.25 177 TRP A CA 1
ATOM 1369 C C . TRP A 1 177 ? 1.615 -1.801 28.823 1.00 96.25 177 TRP A C 1
ATOM 1371 O O . TRP A 1 177 ? 2.498 -2.459 29.385 1.00 96.25 177 TRP A O 1
ATOM 1381 N N . GLY A 1 178 ? 1.888 -0.885 27.892 1.00 91.38 178 GLY A N 1
ATOM 1382 C CA . GLY A 1 178 ? 3.217 -0.626 27.344 1.00 91.38 178 GLY A CA 1
ATOM 1383 C C . GLY A 1 178 ? 3.637 -1.561 26.209 1.00 91.38 178 GLY A C 1
ATOM 1384 O O . GLY A 1 178 ? 4.794 -1.487 25.790 1.00 91.38 178 GLY A O 1
ATOM 1385 N N . GLU A 1 179 ? 2.748 -2.430 25.725 1.00 93.56 179 GLU A N 1
ATOM 1386 C CA . GLU A 1 179 ? 2.951 -3.143 24.464 1.00 93.56 179 GLU A CA 1
ATOM 1387 C C . GLU A 1 179 ? 2.844 -2.176 23.281 1.00 93.56 179 GLU A C 1
ATOM 1389 O O . GLU A 1 179 ? 2.110 -1.188 23.330 1.00 93.56 179 GLU A O 1
ATOM 1394 N N . SER A 1 180 ? 3.607 -2.457 22.226 1.00 88.25 180 SER A N 1
ATOM 1395 C CA . SER A 1 180 ? 3.570 -1.705 20.978 1.00 88.25 180 SER A CA 1
ATOM 1396 C C . SER A 1 180 ? 3.813 -2.628 19.791 1.00 88.25 180 SER A C 1
ATOM 1398 O O . SER A 1 180 ? 4.625 -3.556 19.893 1.00 88.25 180 SER A O 1
ATOM 1400 N N . LEU A 1 181 ? 3.152 -2.355 18.672 1.00 80.44 181 LEU A N 1
ATOM 1401 C CA . LEU A 1 181 ? 3.401 -3.050 17.415 1.00 80.44 181 LEU A CA 1
ATOM 1402 C C . LEU A 1 181 ? 4.824 -2.747 16.895 1.00 80.44 181 LEU A C 1
ATOM 1404 O O . LEU A 1 181 ? 5.385 -1.695 17.227 1.00 80.44 181 LEU A O 1
ATOM 1408 N N . PRO A 1 182 ? 5.452 -3.699 16.176 1.00 68.88 182 PRO A N 1
ATOM 1409 C CA . PRO A 1 182 ? 6.830 -3.585 15.693 1.00 68.88 182 PRO A CA 1
ATOM 1410 C C . PRO A 1 182 ? 7.046 -2.545 14.585 1.00 68.88 182 PRO A C 1
ATOM 1412 O O . PRO A 1 182 ? 6.106 -2.261 13.815 1.00 68.88 182 PRO A O 1
#

InterPro domains:
  IPR002105 Dockerin type I repeat [PF00404] (123-174)
  IPR016134 Dockerin domain [PS51766] (119-182)
  IPR018247 EF-Hand 1, calc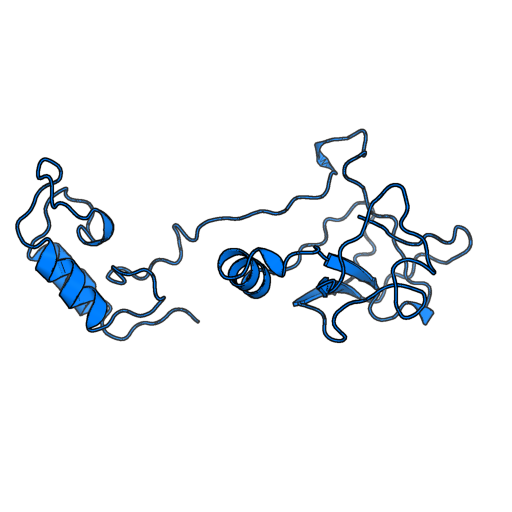ium-binding site [PS00018] (125-137)
  IPR018247 EF-Hand 1, calcium-binding site [PS00018] (158-170)
  IPR036439 Dockerin domain superfamily [G3DSA:1.10.1330.10] (121-181)
  IPR036439 Dockerin domain superfamily [SSF63446] (122-176)
  IPR055372 Carbohydrate-binding module family 96 [PF24517] (14-115)

pLDDT: mean 87.18, std 13.55, range [36.25, 98.19]

Solvent-accessible surface area (backbone atoms only — not comparable to full-atom values): 11238 Å² total; per-residue (Å²): 134,80,74,93,83,68,98,87,56,59,78,42,69,58,59,32,38,26,38,17,49,24,80,50,81,80,45,92,92,72,54,54,60,65,34,92,31,93,43,73,76,52,48,59,50,94,61,55,69,27,65,30,75,54,70,74,58,81,96,70,88,82,68,64,69,47,62,75,61,52,50,52,30,71,78,38,58,92,65,62,48,55,66,46,65,44,57,77,55,62,91,70,39,41,63,78,92,76,63,40,84,82,40,90,53,71,89,60,30,75,81,86,86,82,74,76,61,92,81,69,68,56,66,34,33,42,78,71,81,50,48,19,49,69,72,21,54,54,54,34,61,74,25,56,75,29,32,78,90,40,94,67,44,49,75,60,36,25,60,76,70,80,52,50,21,49,71,72,24,57,51,46,24,60,72,35,59,71,44,60,67,133